Protein AF-A0A0H2RW00-F1 (afdb_monomer_lite)

Organism: NCBI:txid27342

Secondary structure (DSSP, 8-state):
-HHHHHHHT-HHHHHHHHHHHHHHHHHHHHHHHHHHHHHHHHHHHHHHHHHHHTTTT--SHHHHHHHHHHHHHHHHHHHHHHHHHHHHHHHH-HHHHS----HHHHHHHHHHHHHHHHHHHHHHHHHHHHHHHHHHHTT--HHHHHHHHHHHHHHHHHHHHHHHHHH-HHHHHHHHH-HHHHHHHHHHHHHHHHHHHHHHHHHHHHHTT-S---HHHHHHHHHHHHHHHHTT-HHHHHHHHHHHHHTT--SS----

Foldseek 3Di:
DVVVVVVCVDPVVVVVVVVLVVVLVVQLVVLQVLLVLLVVLLVVLVVVLVVLVVVVVQPDPLSVLLNVLSVLLNVLSNVLNVLSVVSNVLSPDVVLVPDDPDPVNVVNVCCSVPRSVVSNLSSLLSNLVSQLSCLVRVVDDPLVNVLSCLLSVLVNLLSVLVVCCVPPPVSVVVCVVPVVVVVCNVCSSVLSVVVNVLVVVVVVCVVVVPPDDDPVSVVSVVVNQVVCVVVVVPVVVVVVVVVVVVVVPPDPDPDD

Sequence (256 aa):
MDAIVAKFQSSALEEGLRRMQTNQDYFRNSFMNIATVAIFFSSIAASTLQFSYQNSAGSGPTWDAVNNLWFASLVLSTASATNGFLGATVYQSPEYLSRANNLEYHLLQLWFSTCPSFFLTLAGAMFLFGLCTFTFSSGQDSLTRLLTVLFTAGNSTVLLLVYFMVFSPSFRAAVHKIPFLMKASLYAPFIVIALGWCFIFDYIADSLHVQHRPRWFHKATEIVGRLLDSLGMRTAVRRWLLRGQVNSGVWFSLLD

pLDDT: mean 72.04, std 14.89, range [33.81, 94.44]

Structure (mmCIF, N/CA/C/O backbone):
data_AF-A0A0H2RW00-F1
#
_entry.id   AF-A0A0H2RW00-F1
#
loop_
_atom_site.group_PDB
_atom_site.id
_atom_site.type_symbol
_atom_site.label_atom_id
_atom_site.label_alt_id
_atom_site.label_comp_id
_atom_site.label_asym_id
_atom_site.label_entity_id
_atom_site.label_seq_id
_atom_site.pdbx_PDB_ins_code
_atom_site.Cartn_x
_atom_site.Cartn_y
_atom_site.Cartn_z
_atom_site.occupancy
_atom_site.B_iso_or_equiv
_atom_site.auth_seq_id
_atom_site.auth_comp_id
_atom_site.auth_asym_id
_atom_site.auth_atom_id
_atom_site.pdbx_PDB_model_num
ATOM 1 N N . MET A 1 1 ? -31.805 5.582 47.122 1.00 61.84 1 MET A N 1
ATOM 2 C CA . MET A 1 1 ? -31.192 6.536 46.173 1.00 61.84 1 MET A CA 1
ATOM 3 C C . MET A 1 1 ? -29.664 6.464 46.254 1.00 61.84 1 MET A C 1
ATOM 5 O O . MET A 1 1 ? -29.023 6.255 45.234 1.00 61.84 1 MET A O 1
ATOM 9 N N . ASP A 1 2 ? -29.086 6.514 47.458 1.00 74.06 2 ASP A N 1
ATOM 10 C CA . ASP A 1 2 ? -27.632 6.667 47.673 1.00 74.06 2 ASP A CA 1
ATOM 11 C C . ASP A 1 2 ? -26.772 5.492 47.192 1.00 74.06 2 ASP A C 1
ATOM 13 O O . ASP A 1 2 ? -25.708 5.696 46.616 1.00 74.06 2 ASP A O 1
ATOM 17 N N . ALA A 1 3 ? -27.261 4.255 47.317 1.00 70.50 3 ALA A N 1
ATOM 18 C CA . ALA A 1 3 ? -26.554 3.073 46.812 1.00 70.50 3 ALA A CA 1
ATOM 19 C C . ALA A 1 3 ? -26.424 3.049 45.274 1.00 70.50 3 ALA A C 1
ATOM 21 O O . ALA A 1 3 ? -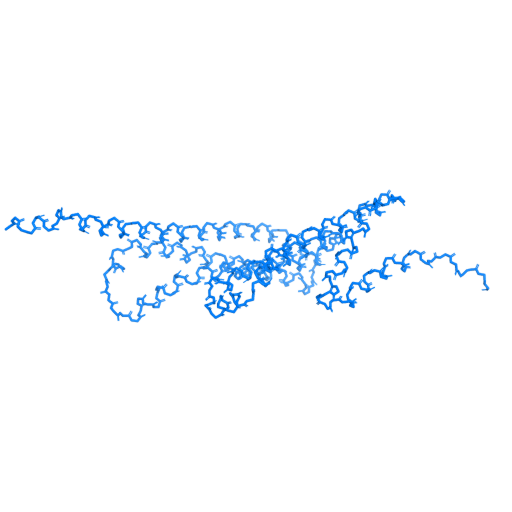25.485 2.466 44.737 1.00 70.50 3 ALA A O 1
ATOM 22 N N . ILE A 1 4 ? -27.356 3.687 44.557 1.00 69.44 4 ILE A N 1
ATOM 23 C CA . ILE A 1 4 ? -27.323 3.790 43.090 1.00 69.44 4 ILE A CA 1
ATOM 24 C C . ILE A 1 4 ? -26.322 4.874 42.679 1.00 69.44 4 ILE A C 1
ATOM 26 O O . ILE A 1 4 ? -25.491 4.637 41.805 1.00 69.44 4 ILE A O 1
ATOM 30 N N . VAL A 1 5 ? -26.338 6.021 43.364 1.00 72.88 5 VAL A N 1
ATOM 31 C CA . VAL A 1 5 ? -25.382 7.121 43.149 1.00 72.88 5 VAL A CA 1
ATOM 32 C C . VAL A 1 5 ? -23.946 6.666 43.436 1.00 72.88 5 VAL A C 1
ATOM 34 O O . VAL A 1 5 ? -23.059 6.898 42.619 1.00 72.88 5 VAL A O 1
ATOM 37 N N . ALA A 1 6 ? -23.728 5.907 44.515 1.00 72.38 6 ALA A N 1
ATOM 38 C CA . ALA A 1 6 ? -22.425 5.329 44.849 1.00 72.38 6 ALA A CA 1
ATOM 39 C C . ALA A 1 6 ? -21.911 4.342 43.783 1.00 72.38 6 ALA A C 1
ATOM 41 O O . ALA A 1 6 ? -20.709 4.246 43.543 1.00 72.38 6 ALA A O 1
ATOM 42 N N . LYS A 1 7 ? -22.812 3.624 43.100 1.00 69.88 7 LYS A N 1
ATOM 43 C CA . LYS A 1 7 ? -22.448 2.695 42.020 1.00 69.88 7 LYS A CA 1
ATOM 44 C C . LYS A 1 7 ? -22.065 3.434 40.732 1.00 69.88 7 LYS A C 1
ATOM 46 O O . LYS A 1 7 ? -21.123 3.018 40.057 1.00 69.88 7 LYS A O 1
ATOM 51 N N . PHE A 1 8 ? -22.737 4.547 40.428 1.00 68.69 8 PHE A N 1
ATOM 52 C CA . PHE A 1 8 ? -22.383 5.444 39.318 1.00 68.69 8 PHE A CA 1
ATOM 53 C C . PHE A 1 8 ? -21.087 6.234 39.560 1.00 68.69 8 PHE A C 1
ATOM 55 O O . PHE A 1 8 ? -20.405 6.588 38.608 1.00 68.69 8 PHE A O 1
ATOM 62 N N . GLN A 1 9 ? -20.715 6.463 40.819 1.00 74.25 9 GLN A N 1
ATOM 63 C CA . GLN A 1 9 ? -19.440 7.082 41.204 1.00 74.25 9 GLN A CA 1
ATOM 64 C C . GLN A 1 9 ? -18.339 6.054 41.501 1.00 74.25 9 GLN A C 1
ATOM 66 O O . GLN A 1 9 ? -17.275 6.406 42.010 1.00 74.25 9 GLN A O 1
ATOM 71 N N . SER A 1 10 ? -18.578 4.771 41.215 1.00 84.00 10 SER A N 1
ATOM 72 C CA . SER A 1 10 ? -17.569 3.745 41.453 1.00 84.00 10 SER A CA 1
ATOM 73 C C . SER A 1 10 ? -16.394 3.915 40.488 1.00 84.00 10 SER A C 1
ATOM 75 O O . SER A 1 10 ? -16.577 4.071 39.279 1.00 84.00 10 SER A O 1
ATOM 77 N N . SER A 1 11 ? -15.174 3.809 41.013 1.00 84.06 11 SER A N 1
ATOM 78 C CA . SER A 1 11 ? -13.935 3.837 40.221 1.00 84.06 11 SER A CA 1
ATOM 79 C C . SER A 1 11 ? -13.926 2.790 39.101 1.00 84.06 11 SER A C 1
ATOM 81 O O . SER A 1 11 ? -13.328 3.004 38.051 1.00 84.06 11 SER A O 1
ATOM 83 N N . ALA A 1 12 ? -14.642 1.678 39.286 1.00 84.56 12 ALA A N 1
ATOM 84 C CA . ALA A 1 12 ? -14.817 0.640 38.277 1.00 84.56 12 ALA A CA 1
ATOM 85 C C . ALA A 1 12 ? -15.638 1.106 37.058 1.00 84.56 12 ALA A C 1
ATOM 87 O O . ALA A 1 12 ? -15.329 0.704 35.936 1.00 84.56 12 ALA A O 1
ATOM 88 N N . LEU A 1 13 ? -16.666 1.944 37.252 1.00 87.62 13 LEU A N 1
ATOM 89 C CA . LEU A 1 13 ? -17.448 2.498 36.142 1.00 87.62 13 LEU A CA 1
ATOM 90 C C . LEU A 1 13 ? -16.650 3.559 35.382 1.00 87.62 13 LEU A C 1
ATOM 92 O O . LEU A 1 13 ? -16.649 3.545 34.154 1.00 87.62 13 LEU A O 1
ATOM 96 N N . GLU A 1 14 ? -15.946 4.436 36.100 1.00 88.69 14 GLU A N 1
ATOM 97 C CA . GLU A 1 14 ? -15.066 5.441 35.490 1.00 88.69 14 GLU A CA 1
ATOM 98 C C . GLU A 1 14 ? -13.965 4.774 34.652 1.00 88.69 14 GLU A C 1
ATOM 100 O O . GLU A 1 14 ? -13.741 5.147 33.500 1.00 88.69 14 GLU A O 1
ATOM 105 N N . GLU A 1 15 ? -13.333 3.729 35.190 1.00 89.75 15 GLU A N 1
ATOM 106 C CA . GLU A 1 15 ? -12.328 2.938 34.480 1.00 89.75 15 GLU A CA 1
ATOM 107 C C . GLU A 1 15 ? -12.921 2.226 33.253 1.00 89.75 15 GLU A C 1
ATOM 109 O O . GLU A 1 15 ? -12.323 2.223 32.175 1.00 89.75 15 GLU A O 1
ATOM 114 N N . GLY A 1 16 ? -14.123 1.655 33.378 1.00 86.38 16 GLY A N 1
ATOM 115 C CA . GLY A 1 16 ? -14.837 1.043 32.257 1.00 86.38 16 GLY A CA 1
ATOM 116 C C . GLY A 1 16 ? -15.143 2.044 31.140 1.00 86.38 16 GLY A C 1
ATOM 117 O O . GLY A 1 16 ? -14.884 1.757 29.969 1.00 86.38 16 GLY A O 1
ATOM 118 N N . LEU A 1 17 ? -15.629 3.234 31.498 1.00 87.75 17 LEU A N 1
ATOM 119 C CA . LEU A 1 17 ? -15.936 4.308 30.556 1.00 87.75 17 LEU A CA 1
ATOM 120 C C . LEU A 1 17 ? -14.671 4.806 29.846 1.00 87.75 17 LEU A C 1
ATOM 122 O O . LEU A 1 17 ? -14.664 4.922 28.621 1.00 87.75 17 LEU A O 1
ATOM 126 N N . ARG A 1 18 ? -13.576 5.020 30.589 1.00 88.12 18 ARG A N 1
ATOM 127 C CA . ARG A 1 18 ? -12.275 5.400 30.016 1.00 88.12 18 ARG A CA 1
ATOM 128 C C . ARG A 1 18 ? -11.762 4.369 29.020 1.00 88.12 18 ARG A C 1
ATOM 130 O O . ARG A 1 18 ? -11.287 4.737 27.946 1.00 88.12 18 ARG A O 1
ATOM 137 N N . ARG A 1 19 ? -11.879 3.076 29.334 1.00 86.69 19 ARG A N 1
ATOM 138 C CA . ARG A 1 19 ? -11.495 2.000 28.405 1.00 86.69 19 ARG A CA 1
ATOM 139 C C . ARG A 1 19 ? -12.344 2.003 27.141 1.00 86.69 19 ARG A C 1
ATOM 141 O O . ARG A 1 19 ? -11.799 1.825 26.055 1.00 86.69 19 ARG A O 1
ATOM 148 N N . MET A 1 20 ? -13.655 2.219 27.258 1.00 84.31 20 MET A N 1
ATOM 149 C CA . MET A 1 20 ? -14.538 2.321 26.091 1.00 84.31 20 MET A CA 1
ATOM 150 C C . MET A 1 20 ? -14.149 3.503 25.201 1.00 84.31 20 MET A C 1
ATOM 152 O O . MET A 1 20 ? -13.948 3.306 24.005 1.00 84.31 20 MET A O 1
ATOM 156 N N . GLN A 1 21 ? -13.953 4.687 25.788 1.00 86.12 21 GLN A N 1
ATOM 157 C CA . GLN A 1 21 ? -13.515 5.885 25.065 1.00 86.12 21 GLN A CA 1
ATOM 158 C C . GLN A 1 21 ? -12.170 5.663 24.363 1.00 86.12 21 GLN A C 1
ATOM 160 O O . GLN A 1 21 ? -12.046 5.908 23.167 1.00 86.12 21 GLN A O 1
ATOM 165 N N . THR A 1 22 ? -11.193 5.093 25.073 1.00 87.56 22 THR A N 1
ATOM 166 C CA . THR A 1 22 ? -9.858 4.819 24.521 1.00 87.56 22 THR A CA 1
ATOM 167 C C . THR A 1 22 ? -9.920 3.849 23.339 1.00 87.56 22 THR A C 1
ATOM 169 O O . THR A 1 22 ? -9.253 4.054 22.325 1.00 87.56 22 THR A O 1
ATOM 172 N N . ASN A 1 23 ? -10.748 2.804 23.431 1.00 83.75 23 ASN A N 1
ATOM 173 C CA . ASN A 1 23 ? -10.945 1.858 22.334 1.00 83.75 23 ASN A CA 1
ATOM 174 C C . ASN A 1 23 ? -11.632 2.514 21.127 1.00 83.75 23 ASN A C 1
ATOM 176 O O . ASN A 1 23 ? -11.223 2.270 19.993 1.00 83.75 23 ASN A O 1
ATOM 180 N N . GLN A 1 24 ? -12.645 3.358 21.344 1.00 84.31 24 GLN A N 1
ATOM 181 C CA . GLN A 1 24 ? -13.308 4.089 20.259 1.00 84.31 24 GLN A CA 1
ATOM 182 C C . GLN A 1 24 ? -12.353 5.051 19.546 1.00 84.31 24 GLN A C 1
ATOM 184 O O . GLN A 1 24 ? -12.307 5.063 18.314 1.00 84.31 24 GLN A O 1
ATOM 189 N N . ASP A 1 25 ? -11.547 5.801 20.300 1.00 86.94 25 ASP A N 1
ATOM 190 C CA . ASP A 1 25 ? -10.530 6.686 19.734 1.00 86.94 25 ASP A CA 1
ATOM 191 C C . ASP A 1 25 ? -9.480 5.905 18.938 1.00 86.94 25 ASP A C 1
ATOM 193 O O . ASP A 1 25 ? -9.106 6.318 17.838 1.00 86.94 25 ASP A O 1
ATOM 197 N N . TYR A 1 26 ? -9.045 4.747 19.445 1.00 87.31 26 TYR A N 1
ATOM 198 C CA . TYR A 1 26 ? -8.110 3.874 18.740 1.00 87.31 26 TYR A CA 1
ATOM 199 C C . TYR A 1 26 ? -8.665 3.407 17.387 1.00 87.31 26 TYR A C 1
ATOM 201 O O . TYR A 1 26 ? -7.995 3.564 16.362 1.00 87.31 26 TYR A O 1
ATOM 209 N N . PHE A 1 27 ? -9.892 2.874 17.355 1.00 84.62 27 PHE A N 1
ATOM 210 C CA . PHE A 1 27 ? -10.505 2.403 16.110 1.00 84.62 27 PHE A CA 1
ATOM 211 C C . PHE A 1 27 ? -10.714 3.543 15.119 1.00 84.62 27 PHE A C 1
ATOM 213 O O . PHE A 1 27 ? -10.312 3.420 13.961 1.00 84.62 27 PHE A O 1
ATOM 220 N N . ARG A 1 28 ? -11.253 4.681 15.576 1.00 86.00 28 ARG A N 1
ATOM 221 C CA . ARG A 1 28 ? -11.420 5.878 14.742 1.00 86.00 28 ARG A CA 1
ATOM 222 C C . ARG A 1 28 ? -10.100 6.298 14.106 1.00 86.00 28 ARG A C 1
ATOM 224 O O . ARG A 1 28 ? -10.041 6.501 12.896 1.00 86.00 28 ARG A O 1
ATOM 231 N N . ASN A 1 29 ? -9.049 6.432 14.911 1.00 89.50 29 ASN A N 1
ATOM 232 C CA . ASN A 1 29 ? -7.752 6.891 14.424 1.00 89.50 29 ASN A CA 1
ATOM 233 C C . ASN A 1 29 ? -7.152 5.892 13.428 1.00 89.50 29 ASN A C 1
ATOM 235 O O . ASN A 1 29 ? -6.602 6.302 12.411 1.00 89.50 29 ASN A O 1
ATOM 239 N N . SER A 1 30 ? -7.310 4.588 13.667 1.00 88.00 30 SER A N 1
ATOM 240 C CA . SER A 1 30 ? -6.858 3.552 12.736 1.00 88.00 30 SER A CA 1
ATOM 241 C C . SER A 1 30 ? -7.567 3.649 11.378 1.00 88.00 30 SER A C 1
ATOM 243 O O . SER A 1 30 ? -6.909 3.689 10.336 1.00 88.00 30 SER A O 1
ATOM 245 N N . PHE A 1 31 ? -8.896 3.797 11.373 1.00 88.94 31 PHE A N 1
ATOM 246 C CA . PHE A 1 31 ? -9.679 3.984 10.148 1.00 88.94 31 PHE A CA 1
ATOM 247 C C . PHE A 1 31 ? -9.310 5.263 9.390 1.00 88.94 31 PHE A C 1
ATOM 249 O O . PHE A 1 31 ? -9.125 5.229 8.171 1.00 88.94 31 PHE A O 1
ATOM 256 N N . MET A 1 32 ? -9.136 6.374 10.108 1.00 91.19 32 MET A N 1
ATOM 257 C CA . MET A 1 32 ? -8.712 7.649 9.524 1.00 91.19 32 MET A CA 1
ATOM 258 C C . MET A 1 32 ? -7.301 7.575 8.930 1.00 91.19 32 MET A C 1
ATOM 260 O O . MET A 1 32 ? -7.056 8.119 7.852 1.00 91.19 32 MET A O 1
ATOM 264 N N . ASN A 1 33 ? -6.381 6.861 9.581 1.00 92.25 33 ASN A N 1
ATOM 265 C CA . ASN A 1 33 ? -5.032 6.641 9.062 1.00 92.25 33 ASN A CA 1
ATOM 266 C C . ASN A 1 33 ? -5.061 5.825 7.764 1.00 92.25 33 ASN A C 1
ATOM 268 O O . ASN A 1 33 ? -4.416 6.209 6.788 1.00 92.25 33 ASN A O 1
ATOM 272 N N . ILE A 1 34 ? -5.846 4.742 7.715 1.00 89.75 34 ILE A N 1
ATOM 273 C CA . ILE A 1 34 ? -6.026 3.935 6.497 1.00 89.75 34 ILE A CA 1
ATOM 274 C C . ILE A 1 34 ? -6.599 4.793 5.363 1.00 89.75 34 ILE A C 1
ATOM 276 O O . ILE A 1 34 ? -6.078 4.759 4.247 1.00 89.75 34 ILE A O 1
ATOM 280 N N . ALA A 1 35 ? -7.627 5.599 5.643 1.00 92.00 35 ALA A N 1
ATOM 281 C CA . ALA A 1 35 ? -8.219 6.489 4.648 1.00 92.00 35 ALA A CA 1
ATOM 282 C C . ALA A 1 35 ? -7.217 7.533 4.134 1.00 92.00 35 ALA A C 1
ATOM 284 O O . ALA A 1 35 ? -7.142 7.778 2.933 1.00 92.00 35 ALA A O 1
ATOM 285 N N . THR A 1 36 ? -6.391 8.091 5.020 1.00 93.50 36 THR A N 1
ATOM 286 C CA . THR A 1 36 ? -5.354 9.068 4.655 1.00 93.50 36 THR A CA 1
ATOM 287 C C . THR A 1 36 ? -4.311 8.459 3.719 1.00 93.50 36 THR A C 1
ATOM 289 O O . THR A 1 36 ? -3.995 9.044 2.683 1.00 93.50 36 THR A O 1
ATOM 292 N N . VAL A 1 37 ? -3.808 7.261 4.038 1.00 92.25 37 VAL A N 1
ATOM 293 C CA . VAL A 1 37 ? -2.846 6.549 3.178 1.00 92.25 37 VAL A CA 1
ATOM 294 C C . VAL A 1 37 ? -3.471 6.222 1.824 1.00 92.25 37 VAL A C 1
ATOM 296 O O . VAL A 1 37 ? -2.823 6.380 0.792 1.00 92.25 37 VAL A O 1
ATOM 299 N N . ALA A 1 38 ? -4.740 5.819 1.808 1.00 93.44 38 ALA A N 1
ATOM 300 C CA . ALA A 1 38 ? -5.469 5.558 0.577 1.00 93.44 38 ALA A CA 1
ATOM 301 C C . ALA A 1 38 ? -5.628 6.826 -0.287 1.00 93.44 38 ALA A C 1
ATOM 303 O O . ALA A 1 38 ? -5.329 6.811 -1.476 1.00 93.44 38 ALA A O 1
ATOM 304 N N . ILE A 1 39 ? -5.992 7.968 0.295 1.00 94.44 39 ILE A N 1
ATOM 305 C CA . ILE A 1 39 ? -6.088 9.237 -0.447 1.00 94.44 39 ILE A CA 1
ATOM 306 C C . ILE A 1 39 ? -4.730 9.641 -1.029 1.00 94.44 39 ILE A C 1
ATOM 308 O O . ILE A 1 39 ? -4.640 10.007 -2.202 1.00 94.44 39 ILE A O 1
ATOM 312 N N . PHE A 1 40 ? -3.662 9.530 -0.235 1.00 93.94 40 PHE A N 1
ATOM 313 C CA . PHE A 1 40 ? -2.302 9.785 -0.705 1.00 93.94 40 PHE A CA 1
ATOM 314 C C . PHE A 1 40 ? -1.952 8.899 -1.907 1.00 93.94 40 PHE A C 1
ATOM 316 O O . PHE A 1 40 ? -1.457 9.382 -2.925 1.00 93.94 40 PHE A O 1
ATOM 323 N N . PHE A 1 41 ? -2.282 7.612 -1.823 1.00 89.94 41 PHE A N 1
ATOM 324 C CA . PHE A 1 41 ? -2.022 6.665 -2.896 1.00 89.94 41 PHE A CA 1
ATOM 325 C C . PHE A 1 41 ? -2.847 6.945 -4.157 1.00 89.94 41 PHE A C 1
ATOM 327 O O . PHE A 1 41 ? -2.323 6.876 -5.267 1.00 89.94 41 PHE A O 1
ATOM 334 N N . SER A 1 42 ? -4.109 7.344 -3.992 1.00 93.31 42 SER A N 1
ATOM 335 C CA . SER A 1 42 ? -4.981 7.783 -5.088 1.00 93.31 42 SER A CA 1
ATOM 336 C C . SER A 1 42 ? -4.418 9.017 -5.797 1.00 93.31 42 SER A C 1
ATOM 338 O O . SER A 1 42 ? -4.435 9.077 -7.023 1.00 93.31 42 SER A O 1
ATOM 340 N N . SER A 1 43 ? -3.857 9.970 -5.045 1.00 93.81 43 SER A N 1
ATOM 341 C CA . SER A 1 43 ? -3.199 11.161 -5.599 1.00 93.81 43 SER A CA 1
ATOM 342 C C . SER A 1 43 ? -1.973 10.804 -6.449 1.00 93.81 43 SER A C 1
ATOM 344 O O . SER A 1 43 ? -1.822 11.297 -7.572 1.00 93.81 43 SER A O 1
ATOM 346 N N . ILE A 1 44 ? -1.128 9.883 -5.966 1.00 92.44 44 ILE A N 1
ATOM 347 C CA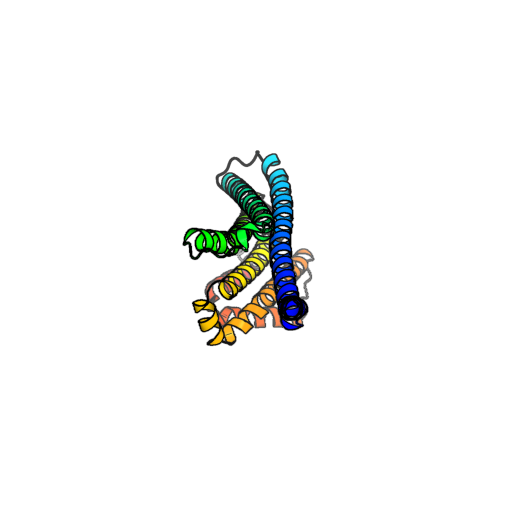 . ILE A 1 44 ? 0.021 9.390 -6.739 1.00 92.44 44 ILE A CA 1
ATOM 348 C C . ILE A 1 44 ? -0.458 8.665 -8.001 1.00 92.44 44 ILE A C 1
ATOM 350 O O . ILE A 1 44 ? 0.027 8.971 -9.087 1.00 92.44 44 ILE A O 1
ATOM 354 N N . ALA A 1 45 ? -1.427 7.750 -7.880 1.00 91.38 45 ALA A N 1
ATOM 355 C CA . ALA A 1 45 ? -1.968 7.001 -9.014 1.00 91.38 45 ALA A CA 1
ATOM 356 C C . ALA A 1 45 ? -2.570 7.930 -10.083 1.00 91.38 45 ALA A C 1
ATOM 358 O O . ALA A 1 45 ? -2.306 7.756 -11.274 1.00 91.38 45 ALA A O 1
ATOM 359 N N . ALA A 1 46 ? -3.313 8.960 -9.668 1.00 91.12 46 ALA A N 1
ATOM 360 C CA . ALA A 1 46 ? -3.866 9.970 -10.566 1.00 91.12 46 ALA A CA 1
ATOM 361 C C . ALA A 1 46 ? -2.765 10.765 -11.279 1.00 91.12 46 ALA A C 1
ATOM 363 O O . ALA A 1 46 ? -2.855 11.004 -12.482 1.00 91.12 46 ALA A O 1
ATOM 364 N N . SER A 1 47 ? -1.709 11.142 -10.556 1.00 90.38 47 SER A N 1
ATOM 365 C CA . SER A 1 47 ? -0.566 11.862 -11.126 1.00 90.38 47 SER A CA 1
ATOM 366 C C . SER A 1 47 ? 0.189 11.001 -12.138 1.00 90.38 47 SER A C 1
ATOM 368 O O . SER A 1 47 ? 0.531 11.474 -13.217 1.00 90.38 47 SER A O 1
ATOM 370 N N . THR A 1 48 ? 0.393 9.711 -11.848 1.00 87.75 48 THR A N 1
ATOM 371 C CA . THR A 1 48 ? 1.013 8.797 -12.816 1.00 87.75 48 THR A CA 1
ATOM 372 C C . THR A 1 48 ? 0.158 8.639 -14.062 1.00 87.75 48 THR A C 1
ATOM 374 O O . THR A 1 48 ? 0.694 8.707 -15.161 1.00 87.75 48 THR A O 1
ATOM 377 N N . LEU A 1 49 ? -1.165 8.540 -13.905 1.00 86.69 49 LEU A N 1
ATOM 378 C CA . LEU A 1 49 ? -2.115 8.402 -15.010 1.00 86.69 49 LEU A CA 1
ATOM 379 C C . LEU A 1 49 ? -2.076 9.597 -15.964 1.00 86.69 49 LEU A C 1
ATOM 381 O O . LEU A 1 49 ? -2.147 9.417 -17.178 1.00 86.69 49 LEU A O 1
ATOM 385 N N . GLN A 1 50 ? -1.844 10.803 -15.443 1.00 85.88 50 GLN A N 1
ATOM 386 C CA . GLN A 1 50 ? -1.612 11.980 -16.282 1.00 85.88 50 GLN A CA 1
ATOM 387 C C . GLN A 1 50 ? -0.375 11.814 -17.184 1.00 85.88 50 GLN A C 1
ATOM 389 O O . GLN A 1 50 ? -0.407 12.243 -18.337 1.00 85.88 50 GLN A O 1
ATOM 394 N N . PHE A 1 51 ? 0.678 11.135 -16.712 1.00 79.00 51 PHE A N 1
ATOM 395 C CA . PHE A 1 51 ? 1.882 10.867 -17.506 1.00 79.00 51 PHE A CA 1
ATOM 396 C C . PHE A 1 51 ? 1.709 9.755 -18.556 1.00 79.00 51 PHE A C 1
ATOM 398 O O . PHE A 1 51 ? 2.341 9.840 -19.611 1.00 79.00 51 PHE A O 1
ATOM 405 N N . SER A 1 52 ? 0.885 8.717 -18.336 1.00 76.81 52 SER A N 1
ATOM 406 C CA . SER A 1 52 ? 0.619 7.734 -19.414 1.00 76.81 52 SER A CA 1
ATOM 407 C C . SER A 1 52 ? -0.363 8.254 -20.438 1.00 76.81 52 SER A C 1
ATOM 409 O O . SER A 1 52 ? -0.189 7.967 -21.617 1.00 76.81 52 SER A O 1
ATOM 411 N N . TYR A 1 53 ? -1.388 8.997 -20.015 1.00 70.31 53 TYR A N 1
ATOM 412 C CA . TYR A 1 53 ? -2.471 9.387 -20.910 1.00 70.31 53 TYR A CA 1
ATOM 413 C C . TYR A 1 53 ? -1.963 10.285 -22.045 1.00 70.31 53 TYR A C 1
ATOM 415 O O . TYR A 1 53 ? -2.360 10.137 -23.199 1.00 70.31 53 TYR A O 1
ATOM 423 N N . GLN A 1 54 ? -1.003 11.164 -21.749 1.00 69.12 54 GLN A N 1
ATOM 424 C CA . GLN A 1 54 ? -0.361 12.006 -22.762 1.00 69.12 54 GLN A CA 1
ATOM 425 C C . GLN A 1 54 ? 0.507 11.209 -23.750 1.00 69.12 54 GLN A C 1
ATOM 427 O O . GLN A 1 54 ? 0.694 11.636 -24.885 1.00 69.12 54 GLN A O 1
ATOM 432 N N . ASN A 1 55 ? 0.966 10.012 -23.373 1.00 64.25 55 ASN A N 1
ATOM 433 C CA . ASN A 1 55 ? 1.745 9.111 -24.226 1.00 64.25 55 ASN A CA 1
ATOM 434 C C . ASN A 1 55 ? 0.861 8.190 -25.093 1.00 64.25 55 ASN A C 1
ATOM 436 O O . ASN A 1 55 ? 1.242 7.065 -25.419 1.00 64.25 55 ASN A O 1
ATOM 440 N N . SER A 1 56 ? -0.296 8.697 -25.538 1.00 53.41 56 SER A N 1
ATOM 441 C CA . SER A 1 56 ? -1.261 8.022 -26.429 1.00 53.41 56 SER A CA 1
ATOM 442 C C . SER A 1 56 ? -0.682 7.560 -27.783 1.00 53.41 56 SER A C 1
ATOM 444 O O . SER A 1 56 ? -1.355 6.860 -28.533 1.00 53.41 56 SER A O 1
ATOM 446 N N . ALA A 1 57 ? 0.563 7.919 -28.114 1.00 49.81 57 ALA A N 1
ATOM 447 C CA . ALA A 1 57 ? 1.260 7.460 -29.318 1.00 49.81 57 ALA A CA 1
ATOM 448 C C . ALA A 1 57 ? 1.687 5.975 -29.265 1.00 49.81 57 ALA A C 1
ATOM 450 O O . ALA A 1 57 ? 2.077 5.410 -30.285 1.00 49.81 57 ALA A O 1
ATOM 451 N N . GLY A 1 58 ? 1.619 5.327 -28.097 1.00 54.53 58 GLY A N 1
ATOM 452 C CA . GLY A 1 58 ? 1.922 3.908 -27.923 1.00 54.53 58 GLY A CA 1
ATOM 453 C C . GLY A 1 58 ? 0.678 3.023 -27.992 1.00 54.53 58 GLY A C 1
ATOM 454 O O . GLY A 1 58 ? 0.269 2.470 -26.979 1.00 54.53 58 GLY A O 1
ATOM 455 N N . SER A 1 59 ? 0.074 2.862 -29.168 1.00 62.25 59 SER A N 1
ATOM 456 C CA . SER A 1 59 ? -1.057 1.948 -29.405 1.00 62.25 59 SER A CA 1
ATOM 457 C C . SER A 1 59 ? -0.613 0.475 -29.356 1.00 62.25 59 SER A C 1
ATOM 459 O O . SER A 1 59 ? -0.490 -0.185 -30.390 1.00 62.25 59 SER A O 1
ATOM 461 N N . GLY A 1 60 ? -0.294 -0.033 -28.165 1.00 70.31 60 GLY A N 1
ATOM 462 C CA . GLY A 1 60 ? 0.182 -1.398 -27.959 1.00 70.31 60 GLY A CA 1
ATOM 463 C C . GLY A 1 60 ? -0.361 -2.030 -26.671 1.00 70.31 60 GLY A C 1
ATOM 464 O O . GLY A 1 60 ? -0.607 -1.311 -25.701 1.00 70.31 60 GLY A O 1
ATOM 465 N N . PRO A 1 61 ? -0.477 -3.374 -26.604 1.00 70.50 61 PRO A N 1
ATOM 466 C CA . PRO A 1 61 ? -1.091 -4.087 -25.475 1.00 70.50 61 PRO A CA 1
ATOM 467 C C . PRO A 1 61 ? -0.473 -3.775 -24.102 1.00 70.50 61 PRO A C 1
ATOM 469 O O . PRO A 1 61 ? -1.121 -3.912 -23.067 1.00 70.50 61 PRO A O 1
ATOM 472 N N . THR A 1 62 ? 0.798 -3.364 -24.074 1.00 71.38 62 THR A N 1
ATOM 473 C CA . THR A 1 62 ? 1.518 -3.016 -22.844 1.00 71.38 62 THR A CA 1
ATOM 474 C C . THR A 1 62 ? 1.065 -1.684 -22.257 1.00 71.38 62 THR A C 1
ATOM 476 O O . THR A 1 62 ? 0.995 -1.564 -21.037 1.00 71.38 62 THR A O 1
ATOM 479 N N . TRP A 1 63 ? 0.718 -0.700 -23.089 1.00 78.88 63 TRP A N 1
ATOM 480 C CA . TRP A 1 63 ? 0.210 0.593 -22.626 1.00 78.88 63 TRP A CA 1
ATOM 481 C C . TRP A 1 63 ? -1.220 0.486 -22.101 1.00 78.88 63 TRP A C 1
ATOM 483 O O . TRP A 1 63 ? -1.529 1.059 -21.054 1.00 78.88 63 TRP A O 1
ATOM 493 N N . ASP A 1 64 ? -2.051 -0.332 -22.748 1.00 77.62 64 ASP A N 1
ATOM 494 C CA . ASP A 1 64 ? -3.391 -0.653 -22.253 1.00 77.62 64 ASP A CA 1
ATOM 495 C C . ASP A 1 64 ? -3.319 -1.345 -20.888 1.00 77.62 64 ASP A C 1
ATOM 497 O O . ASP A 1 64 ? -4.069 -1.005 -19.971 1.00 77.62 64 ASP A O 1
ATOM 501 N N . ALA A 1 65 ? -2.377 -2.275 -20.706 1.00 78.88 65 ALA A N 1
ATOM 502 C CA . ALA A 1 65 ? -2.151 -2.921 -19.416 1.00 78.88 65 ALA A CA 1
ATOM 503 C C . ALA A 1 65 ? -1.737 -1.915 -18.326 1.00 78.88 65 ALA A C 1
ATOM 505 O O . ALA A 1 65 ? -2.287 -1.956 -17.226 1.00 78.88 65 ALA A O 1
ATOM 506 N N . VAL A 1 66 ? -0.822 -0.984 -18.622 1.00 83.25 66 VAL A N 1
ATOM 507 C CA . VAL A 1 66 ? -0.401 0.069 -17.677 1.00 83.25 66 VAL A CA 1
ATOM 508 C C . VAL A 1 66 ? -1.587 0.927 -17.241 1.00 83.25 66 VAL A C 1
ATOM 510 O O . VAL A 1 66 ? -1.802 1.111 -16.043 1.00 83.25 66 VAL A O 1
ATOM 513 N N . ASN A 1 67 ? -2.385 1.403 -18.199 1.00 85.00 67 ASN A N 1
ATOM 514 C CA . ASN A 1 67 ? -3.552 2.232 -17.910 1.00 85.00 67 ASN A CA 1
ATOM 515 C C . ASN A 1 67 ? -4.571 1.479 -17.049 1.00 85.00 67 ASN A C 1
ATOM 517 O O . ASN A 1 67 ? -5.012 2.002 -16.026 1.00 85.00 67 ASN A O 1
ATOM 521 N N . ASN A 1 68 ? -4.886 0.231 -17.404 1.00 85.12 68 ASN A N 1
ATOM 522 C CA . ASN A 1 68 ? -5.797 -0.606 -16.624 1.00 85.12 68 ASN A CA 1
ATOM 523 C C . ASN A 1 68 ? -5.306 -0.813 -15.184 1.00 85.12 68 ASN A C 1
ATOM 525 O O . ASN A 1 68 ? -6.096 -0.716 -14.248 1.00 85.12 68 ASN A O 1
ATOM 529 N N . LEU A 1 69 ? -4.005 -1.048 -14.986 1.00 84.75 69 LEU A N 1
ATOM 530 C CA . LEU A 1 69 ? -3.416 -1.227 -13.655 1.00 84.75 69 LEU A CA 1
ATOM 531 C C . LEU A 1 69 ? -3.486 0.047 -12.809 1.00 84.75 69 LEU A C 1
ATOM 533 O O . LEU A 1 69 ? -3.776 -0.019 -11.612 1.00 84.75 69 LEU A O 1
ATOM 537 N N . TRP A 1 70 ? -3.257 1.210 -13.416 1.00 89.31 70 TRP A N 1
ATOM 538 C CA . TRP A 1 70 ? -3.349 2.491 -12.720 1.00 89.31 70 TRP A CA 1
ATOM 539 C C . TRP A 1 70 ? -4.787 2.856 -12.360 1.00 89.31 70 TRP A C 1
ATOM 541 O O . TRP A 1 70 ? -5.038 3.256 -11.222 1.00 89.31 70 TRP A O 1
ATOM 551 N N . PHE A 1 71 ? -5.739 2.640 -13.273 1.00 89.75 71 PHE A N 1
ATOM 552 C CA . PHE A 1 71 ? -7.163 2.804 -12.981 1.00 89.75 71 PHE A CA 1
ATOM 553 C C . PHE A 1 71 ? -7.630 1.845 -11.883 1.00 89.75 71 PHE A C 1
ATOM 555 O O . PHE A 1 71 ? -8.265 2.284 -10.926 1.00 89.75 71 PHE A O 1
ATOM 562 N N . ALA A 1 72 ? -7.274 0.560 -11.966 1.00 88.12 72 ALA A N 1
ATOM 563 C CA . ALA A 1 72 ? -7.619 -0.424 -10.942 1.00 88.12 72 ALA A CA 1
ATOM 564 C C . ALA A 1 72 ? -7.060 -0.024 -9.568 1.00 88.12 72 ALA A C 1
ATOM 566 O O . ALA A 1 72 ? -7.789 -0.038 -8.577 1.00 88.12 72 ALA A O 1
ATOM 567 N N . SER A 1 73 ? -5.795 0.404 -9.513 1.00 92.19 73 SER A N 1
ATOM 568 C CA . SER A 1 73 ? -5.179 0.923 -8.290 1.00 92.19 73 SER A CA 1
ATOM 569 C C . SER A 1 73 ? -5.940 2.123 -7.721 1.00 92.19 73 SER A C 1
ATOM 571 O O . SER A 1 73 ? -6.218 2.165 -6.523 1.00 92.19 73 SER A O 1
ATOM 573 N N . LEU A 1 74 ? -6.297 3.096 -8.561 1.00 92.88 74 LEU A N 1
ATOM 574 C CA . LEU A 1 74 ? -7.002 4.306 -8.136 1.00 92.88 74 LEU A CA 1
ATOM 575 C C . LEU A 1 74 ? -8.401 3.993 -7.592 1.00 92.88 74 LEU A C 1
ATOM 577 O O . LEU A 1 74 ? -8.778 4.498 -6.533 1.00 92.88 74 LEU A O 1
ATOM 581 N N . VAL A 1 75 ? -9.152 3.125 -8.275 1.00 93.56 75 VAL A N 1
ATOM 582 C CA . VAL A 1 75 ? -10.495 2.706 -7.847 1.00 93.56 75 VAL A CA 1
ATOM 583 C C . VAL A 1 75 ? -10.432 1.956 -6.519 1.00 93.56 75 VAL A C 1
ATOM 585 O O . VAL A 1 75 ? -11.172 2.288 -5.595 1.00 93.56 75 VAL A O 1
ATOM 588 N N . LEU A 1 76 ? -9.521 0.988 -6.383 1.00 90.69 76 LEU A N 1
ATOM 589 C CA . LEU A 1 76 ? -9.346 0.222 -5.145 1.00 90.69 76 LEU A CA 1
ATOM 590 C C . LEU A 1 76 ? -8.899 1.109 -3.978 1.00 90.69 76 LEU A C 1
ATOM 592 O O . LEU A 1 76 ? -9.371 0.953 -2.852 1.00 90.69 76 LEU A O 1
ATOM 596 N N . SER A 1 77 ? -8.025 2.075 -4.246 1.00 94.19 77 SER A N 1
ATOM 597 C CA . SER A 1 77 ? -7.566 3.028 -3.245 1.00 94.19 77 SER A CA 1
ATOM 598 C C . SER A 1 77 ? -8.692 3.968 -2.797 1.00 94.19 77 SER A C 1
ATOM 600 O O . SER A 1 77 ? -8.927 4.124 -1.599 1.00 94.19 77 SER A O 1
ATOM 602 N N . THR A 1 78 ? -9.488 4.488 -3.732 1.00 92.94 78 THR A N 1
ATOM 603 C CA . THR A 1 78 ? -10.682 5.286 -3.409 1.00 92.94 78 THR A CA 1
ATOM 604 C C . THR A 1 78 ? -11.684 4.464 -2.596 1.00 92.94 78 THR A C 1
ATOM 606 O O . THR A 1 78 ? -12.160 4.924 -1.560 1.00 92.94 78 THR A O 1
ATOM 609 N N . ALA A 1 79 ? -11.937 3.211 -2.989 1.00 91.81 79 ALA A N 1
ATOM 610 C CA . ALA A 1 79 ? -12.801 2.301 -2.243 1.00 91.81 79 ALA A CA 1
ATOM 611 C C . ALA A 1 79 ? -12.285 2.062 -0.815 1.00 91.81 79 ALA A C 1
ATOM 613 O O . ALA A 1 79 ? -13.073 2.076 0.131 1.00 91.81 79 ALA A O 1
ATOM 614 N N . SER A 1 80 ? -10.974 1.894 -0.622 1.00 92.81 80 SER A N 1
ATOM 615 C CA . SER A 1 80 ? -10.373 1.814 0.713 1.00 92.81 80 SER A CA 1
ATOM 616 C C . SER A 1 80 ? -10.606 3.089 1.526 1.00 92.81 80 SER A C 1
ATOM 618 O O . SER A 1 80 ? -10.937 2.997 2.707 1.00 92.81 80 SER A O 1
ATOM 620 N N . ALA A 1 81 ? -10.437 4.270 0.924 1.00 93.19 81 ALA A N 1
ATOM 621 C CA . ALA A 1 81 ? -10.647 5.544 1.607 1.00 93.19 81 ALA A CA 1
ATOM 622 C C . ALA A 1 81 ? -12.102 5.705 2.065 1.00 93.19 81 ALA A C 1
ATOM 624 O O . ALA A 1 81 ? -12.354 5.994 3.235 1.00 93.19 81 ALA A O 1
ATOM 625 N N . THR A 1 82 ? -13.060 5.432 1.176 1.00 92.81 82 THR A N 1
ATOM 626 C CA . THR A 1 82 ? -14.491 5.478 1.494 1.00 92.81 82 THR A CA 1
ATOM 627 C C . THR A 1 82 ? -14.857 4.473 2.584 1.00 92.81 82 THR A C 1
ATOM 629 O O . THR A 1 82 ? -15.563 4.834 3.522 1.00 92.81 82 THR A O 1
ATOM 632 N N . ASN A 1 83 ? -14.344 3.237 2.518 1.00 90.19 83 ASN A N 1
ATOM 633 C CA . ASN A 1 83 ? -14.582 2.244 3.570 1.00 90.19 83 ASN A CA 1
ATOM 634 C C . ASN A 1 83 ? -13.922 2.639 4.905 1.00 90.19 83 ASN A C 1
ATOM 636 O O . ASN A 1 83 ? -14.484 2.350 5.958 1.00 90.19 83 ASN A O 1
ATOM 640 N N . GLY A 1 84 ? -12.770 3.318 4.884 1.00 89.00 84 GLY A N 1
ATOM 641 C CA . GLY A 1 84 ? -12.136 3.873 6.082 1.00 89.00 84 GLY A CA 1
ATOM 642 C C . GLY A 1 84 ? -12.993 4.960 6.736 1.00 89.00 84 GLY A C 1
ATOM 643 O O . GLY A 1 84 ? -13.264 4.886 7.931 1.00 89.00 84 GLY A O 1
ATOM 644 N N . PHE A 1 85 ? -13.504 5.920 5.962 1.00 89.81 85 PHE A N 1
ATOM 645 C CA . PHE A 1 85 ? -14.415 6.938 6.497 1.00 89.81 85 PHE A CA 1
ATOM 646 C C . PHE A 1 85 ? -15.718 6.339 7.017 1.00 89.81 85 PHE A C 1
ATOM 648 O O . PHE A 1 85 ? -16.130 6.656 8.131 1.00 89.81 85 PHE A O 1
ATOM 655 N N . LEU A 1 86 ? -16.328 5.430 6.253 1.00 87.94 86 LEU A N 1
ATOM 656 C CA . LEU A 1 86 ? -17.552 4.760 6.671 1.00 87.94 86 LEU A CA 1
ATOM 657 C C . LEU A 1 86 ? -17.330 3.957 7.961 1.00 87.94 86 LEU A C 1
ATOM 659 O O . LEU A 1 86 ? -18.139 4.052 8.877 1.00 87.94 86 LEU A O 1
ATOM 663 N N . GLY A 1 87 ? -16.205 3.246 8.077 1.00 85.31 87 GLY A N 1
ATOM 664 C CA . GLY A 1 87 ? -15.818 2.547 9.303 1.00 85.31 87 GLY A CA 1
ATOM 665 C C . GLY A 1 87 ? -15.664 3.495 10.495 1.00 85.31 87 GLY A C 1
ATOM 666 O O . GLY A 1 87 ? -16.186 3.213 11.571 1.00 85.31 87 GLY A O 1
ATOM 667 N N . ALA A 1 88 ? -15.023 4.653 10.306 1.00 86.50 88 ALA A N 1
ATOM 668 C CA . ALA A 1 88 ? -14.891 5.660 11.357 1.00 86.50 88 ALA A CA 1
ATOM 669 C C . ALA A 1 88 ? -16.254 6.205 11.818 1.00 86.50 88 ALA A C 1
ATOM 671 O O . ALA A 1 88 ? -16.479 6.322 13.021 1.00 86.50 88 ALA A O 1
ATOM 672 N N . THR A 1 89 ? -17.170 6.494 10.888 1.00 85.56 89 THR A N 1
ATOM 673 C CA . THR A 1 89 ? -18.524 6.967 11.211 1.00 85.56 89 THR A CA 1
ATOM 674 C C . THR A 1 89 ? -19.345 5.890 11.920 1.00 85.56 89 THR A C 1
ATOM 676 O O . THR A 1 89 ? -19.957 6.168 12.945 1.00 85.56 89 THR A O 1
ATOM 679 N N . VAL A 1 90 ? -19.316 4.646 11.435 1.00 82.38 90 VAL A N 1
ATOM 680 C CA . VAL A 1 90 ? -20.071 3.529 12.029 1.00 82.38 90 VAL A CA 1
ATOM 681 C C . VAL A 1 90 ? -19.616 3.244 13.464 1.00 82.38 90 VAL A C 1
ATOM 683 O O . VAL A 1 90 ? -20.452 3.069 14.346 1.00 82.38 90 VAL A O 1
ATOM 686 N N . TYR A 1 91 ? -18.307 3.267 13.737 1.00 76.69 91 TYR A N 1
ATOM 687 C CA . TYR A 1 91 ? -17.769 3.048 15.089 1.00 76.69 91 TYR A CA 1
ATOM 688 C C . TYR A 1 91 ? -18.005 4.216 16.062 1.00 76.69 91 TYR A C 1
ATOM 690 O O . TYR A 1 91 ? -17.869 4.041 17.277 1.00 76.69 91 TYR A O 1
ATOM 698 N N . GLN A 1 92 ? -18.353 5.397 15.547 1.00 75.25 92 GLN A N 1
ATOM 699 C CA . GLN A 1 92 ? -18.783 6.541 16.351 1.00 75.25 92 GLN A CA 1
ATOM 700 C C . GLN A 1 92 ? -20.276 6.491 16.698 1.00 75.25 92 GLN A C 1
ATOM 702 O O . GLN A 1 92 ? -20.683 7.121 17.673 1.00 75.25 92 GLN A O 1
ATOM 707 N N . SER A 1 93 ? -21.088 5.748 15.940 1.00 74.88 93 SER A N 1
ATOM 708 C CA . SER A 1 93 ? -22.531 5.684 16.160 1.00 74.88 93 SER A CA 1
ATOM 709 C C . SER A 1 93 ? -22.882 4.912 17.447 1.00 74.88 93 SER A C 1
ATOM 711 O O . SER A 1 93 ? -22.479 3.756 17.606 1.00 74.88 93 SER A O 1
ATOM 713 N N . PRO A 1 94 ? -23.683 5.495 18.362 1.00 60.72 94 PRO A N 1
ATOM 714 C CA . PRO A 1 94 ? -24.063 4.849 19.622 1.00 60.72 94 PRO A CA 1
ATOM 715 C C . PRO A 1 94 ? -24.928 3.595 19.432 1.00 60.72 94 PRO A C 1
ATOM 717 O O . PRO A 1 94 ? -24.920 2.704 20.278 1.00 60.72 94 PRO A O 1
ATOM 720 N N . GLU A 1 95 ? -25.621 3.481 18.300 1.00 66.25 95 GLU A N 1
ATOM 721 C CA . GLU A 1 95 ? -26.398 2.296 17.908 1.00 66.25 95 GLU A CA 1
ATOM 722 C C . GLU A 1 95 ? -25.513 1.054 17.743 1.00 66.25 95 GLU A C 1
ATOM 724 O O . GLU A 1 95 ? -25.942 -0.055 18.049 1.00 66.25 95 GLU A O 1
ATOM 729 N N . TYR A 1 96 ? -24.251 1.246 17.348 1.00 57.94 96 TYR A N 1
ATOM 730 C CA . TYR A 1 96 ? -23.278 0.173 17.160 1.00 57.94 96 TYR A CA 1
ATOM 731 C C . TYR A 1 96 ? -22.708 -0.345 18.497 1.00 57.94 96 TYR A C 1
ATOM 733 O O . TYR A 1 96 ? -22.275 -1.488 18.596 1.00 57.94 96 TYR A O 1
ATOM 741 N N . LEU A 1 97 ? -22.759 0.460 19.568 1.00 54.66 97 LEU A N 1
ATOM 742 C CA . LEU A 1 97 ? -22.392 0.030 20.927 1.00 54.66 97 LEU A CA 1
ATOM 743 C C . LEU A 1 97 ? -23.462 -0.867 21.573 1.00 54.66 97 LEU A C 1
ATOM 745 O O . LEU A 1 97 ? -23.162 -1.607 22.517 1.00 54.66 97 LEU A O 1
ATOM 749 N N . SER A 1 98 ? -24.703 -0.815 21.080 1.00 54.00 98 SER A N 1
ATOM 750 C CA . SER A 1 98 ? -25.801 -1.634 21.585 1.00 54.00 98 SER A CA 1
ATOM 751 C C . SER A 1 98 ? -25.700 -3.052 21.024 1.00 54.00 98 SER A C 1
ATOM 753 O O . SER A 1 98 ? -26.099 -3.361 19.905 1.00 54.00 98 SER A O 1
ATOM 755 N N . ARG A 1 99 ? -25.113 -3.926 21.840 1.00 57.47 99 ARG A N 1
ATOM 756 C CA . ARG A 1 99 ? -24.944 -5.360 21.608 1.00 57.47 99 ARG A CA 1
ATOM 757 C C . ARG A 1 99 ? -26.258 -6.019 21.164 1.00 57.47 99 ARG A C 1
ATOM 759 O O . ARG A 1 99 ? -27.142 -6.241 21.984 1.00 57.47 99 ARG A O 1
ATOM 766 N N . ALA A 1 100 ? -26.312 -6.474 19.917 1.00 49.47 100 ALA A N 1
ATOM 767 C CA . ALA A 1 100 ? -27.197 -7.558 19.515 1.00 49.47 100 ALA A CA 1
ATOM 768 C C . ALA A 1 100 ? -26.345 -8.688 18.936 1.00 49.47 100 ALA A C 1
ATOM 770 O O . ALA A 1 100 ? -25.473 -8.464 18.102 1.00 49.47 100 ALA A O 1
ATOM 771 N N . ASN A 1 101 ? -26.583 -9.903 19.424 1.00 62.12 101 ASN A N 1
ATOM 772 C CA . ASN A 1 101 ? -25.934 -11.170 19.074 1.00 62.12 101 ASN A CA 1
ATOM 773 C C . ASN A 1 101 ? -26.239 -11.619 17.622 1.00 62.12 101 ASN A C 1
ATOM 775 O O . ASN A 1 101 ? -26.448 -12.799 17.353 1.00 62.12 101 ASN A O 1
ATOM 779 N N . ASN A 1 102 ? -26.337 -10.666 16.697 1.00 69.19 102 ASN A N 1
ATOM 780 C CA . ASN A 1 102 ? -26.826 -10.856 15.345 1.00 69.19 102 ASN A CA 1
ATOM 781 C C . ASN A 1 102 ? -25.645 -11.048 14.391 1.00 69.19 102 ASN A C 1
ATOM 783 O O . ASN A 1 102 ? -24.650 -10.321 14.445 1.00 69.19 102 ASN A O 1
ATOM 787 N N . LEU A 1 103 ? -25.784 -12.017 13.486 1.00 71.56 103 LEU A N 1
ATOM 788 C CA . LEU A 1 103 ? -24.806 -12.343 12.444 1.00 71.56 103 LEU A CA 1
ATOM 789 C C . LEU A 1 103 ? -24.409 -11.107 11.613 1.00 71.56 103 LEU A C 1
ATOM 791 O O . LEU A 1 103 ? -23.250 -10.953 11.239 1.00 71.56 103 LEU A O 1
ATOM 795 N N . GLU A 1 104 ? -25.364 -10.206 11.378 1.00 77.19 104 GLU A N 1
ATOM 796 C CA . GLU A 1 104 ? -25.190 -8.952 10.638 1.00 77.19 104 GLU A CA 1
ATOM 797 C C . GLU A 1 104 ? -24.100 -8.067 11.251 1.00 77.19 104 GLU A C 1
ATOM 799 O O . GLU A 1 104 ? -23.212 -7.598 10.546 1.00 77.19 104 GLU A O 1
ATOM 804 N N . TYR A 1 105 ? -24.087 -7.916 12.577 1.00 73.44 105 TYR A N 1
ATOM 805 C CA . TYR A 1 105 ? -23.085 -7.104 13.266 1.00 73.44 105 TYR A CA 1
ATOM 806 C C . TYR A 1 105 ? -21.680 -7.705 13.134 1.00 73.44 105 TYR A C 1
ATOM 808 O O . TYR A 1 105 ? -20.702 -6.984 12.925 1.00 73.44 105 TYR A O 1
ATOM 816 N N . HIS A 1 106 ? -21.575 -9.037 13.199 1.00 71.69 106 HIS A N 1
ATOM 817 C CA . HIS A 1 106 ? -20.305 -9.738 13.012 1.00 71.69 106 HIS A CA 1
ATOM 818 C C . HIS A 1 106 ? -19.783 -9.583 11.577 1.00 71.69 106 HIS A C 1
ATOM 820 O O . HIS A 1 106 ? -18.587 -9.378 11.375 1.00 71.69 106 HIS A O 1
ATOM 826 N N . LEU A 1 107 ? -20.680 -9.629 10.586 1.00 75.94 107 LEU A N 1
ATOM 827 C CA . LEU A 1 107 ? -20.346 -9.404 9.181 1.00 75.94 107 LEU A CA 1
ATOM 828 C C . LEU A 1 107 ? -19.863 -7.975 8.933 1.00 75.94 107 LEU A C 1
ATOM 830 O O . LEU A 1 107 ? -18.818 -7.800 8.310 1.00 75.94 107 LEU A O 1
ATOM 834 N N . LEU A 1 108 ? -20.560 -6.960 9.450 1.00 77.38 108 LEU A N 1
ATOM 835 C CA . LEU A 1 108 ? -20.110 -5.574 9.319 1.00 77.38 108 LEU A CA 1
ATOM 836 C C . LEU A 1 108 ? -18.773 -5.347 10.046 1.00 77.38 108 LEU A C 1
ATOM 838 O O . LEU A 1 108 ? -17.881 -4.695 9.504 1.00 77.38 108 LEU A O 1
ATOM 842 N N . GLN A 1 109 ? -18.593 -5.912 11.243 1.00 74.31 109 GLN A N 1
ATOM 843 C CA . GLN A 1 109 ? -17.334 -5.802 11.982 1.00 74.31 109 GLN A CA 1
ATOM 844 C C . GLN A 1 109 ? -16.168 -6.456 11.222 1.00 74.31 109 GLN A C 1
ATOM 846 O O . GLN A 1 109 ? -15.085 -5.875 11.132 1.00 74.31 109 GLN A O 1
ATOM 851 N N . LEU A 1 110 ? -16.393 -7.629 10.623 1.00 74.88 110 LEU A N 1
ATOM 852 C CA . LEU A 1 110 ? -15.411 -8.297 9.771 1.00 74.88 110 LEU A CA 1
ATOM 853 C C . LEU A 1 110 ? -15.104 -7.478 8.509 1.00 74.88 110 LEU A C 1
ATOM 855 O O . LEU A 1 110 ? -13.933 -7.330 8.145 1.00 74.88 110 LEU A O 1
ATOM 859 N N . TRP A 1 111 ? -16.143 -6.925 7.874 1.00 81.19 111 TRP A N 1
ATOM 860 C CA . TRP A 1 111 ? -16.037 -6.104 6.672 1.00 81.19 111 TRP A CA 1
ATOM 861 C C . TRP A 1 111 ? -15.170 -4.872 6.922 1.00 81.19 111 TRP A C 1
ATOM 863 O O . TRP A 1 111 ? -14.136 -4.710 6.277 1.00 81.19 111 TRP A O 1
ATOM 873 N N . PHE A 1 112 ? -15.514 -4.042 7.909 1.00 81.75 112 PHE A N 1
ATOM 874 C CA . PHE A 1 112 ? -14.742 -2.833 8.201 1.00 81.75 112 PHE A CA 1
ATOM 875 C C . PHE A 1 112 ? -13.342 -3.146 8.725 1.00 81.75 112 PHE A C 1
ATOM 877 O O . PHE A 1 112 ? -12.404 -2.428 8.398 1.00 81.75 112 PHE A O 1
ATOM 884 N N . SER A 1 113 ? -13.151 -4.242 9.460 1.00 73.94 113 SER A N 1
ATOM 885 C CA . SER A 1 113 ? -11.813 -4.621 9.924 1.00 73.94 113 SER A CA 1
ATOM 886 C C . SER A 1 113 ? -10.885 -5.094 8.798 1.00 73.94 113 SER A C 1
ATOM 888 O O . SER A 1 113 ? -9.668 -4.974 8.941 1.00 73.94 113 SER A O 1
ATOM 890 N N . THR A 1 114 ? -11.418 -5.661 7.711 1.00 78.19 114 THR A N 1
ATOM 891 C CA . THR A 1 114 ? -10.606 -6.390 6.717 1.00 78.19 114 THR A CA 1
ATOM 892 C C . THR A 1 114 ? -10.600 -5.720 5.345 1.00 78.19 114 THR A C 1
ATOM 894 O O . THR A 1 114 ? -9.540 -5.591 4.731 1.00 78.19 114 THR A O 1
ATOM 897 N N . CYS A 1 115 ? -11.753 -5.254 4.860 1.00 84.31 115 CYS A N 1
ATOM 898 C CA . CYS A 1 115 ? -11.906 -4.723 3.505 1.00 84.31 115 CYS A CA 1
ATOM 899 C C . CYS A 1 115 ? -11.087 -3.457 3.221 1.00 84.31 115 CYS A C 1
ATOM 901 O O . CYS A 1 115 ? -10.409 -3.455 2.195 1.00 84.31 115 CYS A O 1
ATOM 903 N N . PRO A 1 116 ? -11.068 -2.410 4.077 1.00 85.44 116 PRO A N 1
ATOM 904 C CA . PRO A 1 116 ? -10.250 -1.225 3.812 1.00 85.44 116 PRO A CA 1
ATOM 905 C C . PRO A 1 116 ? -8.773 -1.589 3.639 1.00 85.44 116 PRO A C 1
ATOM 907 O O . PRO A 1 116 ? -8.139 -1.225 2.654 1.00 85.44 116 PRO A O 1
ATOM 910 N N . SER A 1 117 ? -8.235 -2.396 4.558 1.00 83.50 117 SER A N 1
ATOM 911 C CA . SER A 1 117 ? -6.836 -2.815 4.499 1.00 83.50 117 SER A CA 1
ATOM 912 C C . SER A 1 117 ? -6.545 -3.679 3.268 1.00 83.50 117 SER A C 1
ATOM 914 O O . SER A 1 117 ? -5.537 -3.457 2.604 1.00 83.50 117 SER A O 1
ATOM 916 N N . PHE A 1 118 ? -7.438 -4.610 2.917 1.00 83.19 118 PHE A N 1
ATOM 917 C CA . PHE A 1 118 ? -7.293 -5.456 1.729 1.00 83.19 118 PHE A CA 1
ATOM 918 C C . PHE A 1 118 ? -7.330 -4.658 0.419 1.00 83.19 118 PHE A C 1
ATOM 920 O O . PHE A 1 118 ? -6.485 -4.857 -0.452 1.00 83.19 118 PHE A O 1
ATOM 927 N N . PHE A 1 119 ? -8.278 -3.729 0.271 1.00 87.38 119 PHE A N 1
ATOM 928 C CA . PHE A 1 119 ? -8.346 -2.884 -0.921 1.00 87.38 119 PHE A CA 1
ATOM 929 C C . PHE A 1 119 ? -7.118 -1.984 -1.043 1.00 87.38 119 PHE A C 1
ATOM 931 O O . PHE A 1 119 ? -6.598 -1.817 -2.145 1.00 87.38 119 PHE A O 1
ATOM 938 N N . LEU A 1 120 ? -6.604 -1.466 0.075 1.00 89.00 120 LEU A N 1
ATOM 939 C CA . LEU A 1 120 ? -5.387 -0.661 0.079 1.00 89.00 120 LEU A CA 1
ATOM 940 C C . LEU A 1 120 ? -4.147 -1.464 -0.330 1.00 89.00 120 LEU A C 1
ATOM 942 O O . LEU A 1 120 ? -3.341 -0.977 -1.123 1.00 89.00 120 LEU A O 1
ATOM 946 N N . THR A 1 121 ? -3.978 -2.689 0.175 1.00 85.00 121 THR A N 1
ATOM 947 C CA . THR A 1 121 ? -2.828 -3.527 -0.200 1.00 85.00 121 THR A CA 1
ATOM 948 C C . THR A 1 121 ? -2.908 -3.988 -1.647 1.00 85.00 121 THR A C 1
ATOM 950 O O . THR A 1 121 ? -1.891 -3.975 -2.343 1.00 85.00 121 THR A O 1
ATOM 953 N N . LEU A 1 122 ? -4.105 -4.328 -2.132 1.00 84.00 122 LEU A N 1
ATOM 954 C CA . LEU A 1 122 ? -4.317 -4.681 -3.532 1.00 84.00 122 LEU A CA 1
ATOM 955 C C . LEU A 1 122 ? -4.075 -3.483 -4.461 1.00 84.00 122 LEU A C 1
ATOM 957 O O . LEU A 1 122 ? -3.411 -3.646 -5.483 1.00 84.00 122 LEU A O 1
ATOM 961 N N . ALA A 1 123 ? -4.530 -2.281 -4.087 1.00 90.69 123 ALA A N 1
ATOM 962 C CA . ALA A 1 123 ? -4.203 -1.048 -4.803 1.00 90.69 123 ALA A CA 1
ATOM 963 C C . ALA A 1 123 ? -2.682 -0.855 -4.879 1.00 90.69 123 ALA A C 1
ATOM 965 O O . ALA A 1 123 ? -2.129 -0.693 -5.966 1.00 90.69 123 ALA A O 1
ATOM 966 N N . GLY A 1 124 ? -2.001 -0.980 -3.734 1.00 87.00 124 GLY A N 1
ATOM 967 C CA . GLY A 1 124 ? -0.543 -0.962 -3.621 1.00 87.00 124 GLY A CA 1
ATOM 968 C C . GLY A 1 124 ? 0.150 -1.905 -4.604 1.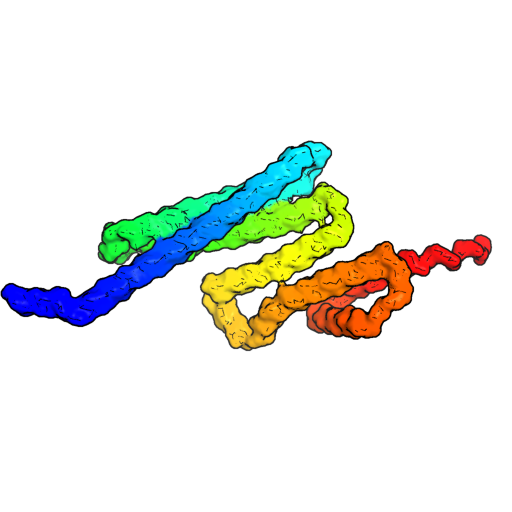00 87.00 124 GLY A C 1
ATOM 969 O O . GLY A 1 124 ? 1.037 -1.497 -5.353 1.00 87.00 124 GLY A O 1
ATOM 970 N N . ALA A 1 125 ? -0.284 -3.164 -4.632 1.00 82.00 125 ALA A N 1
ATOM 971 C CA . ALA A 1 125 ? 0.271 -4.187 -5.510 1.00 82.00 125 ALA A CA 1
ATOM 972 C C . ALA A 1 125 ? 0.036 -3.874 -6.997 1.00 82.00 125 ALA A C 1
ATOM 974 O O . ALA A 1 125 ? 0.971 -3.969 -7.795 1.00 82.00 125 ALA A O 1
ATOM 975 N N . MET A 1 126 ? -1.182 -3.466 -7.368 1.00 82.94 126 MET A N 1
ATOM 976 C CA . MET A 1 126 ? -1.526 -3.112 -8.750 1.00 82.94 126 MET A CA 1
ATOM 977 C C . MET A 1 126 ? -0.723 -1.908 -9.246 1.00 82.94 126 MET A C 1
ATOM 979 O O . MET A 1 126 ? -0.221 -1.925 -10.367 1.00 82.94 126 MET A O 1
ATOM 983 N N . PHE A 1 127 ? -0.525 -0.895 -8.404 1.00 88.31 127 PHE A N 1
ATOM 984 C CA . PHE A 1 127 ? 0.300 0.266 -8.733 1.00 88.31 127 PHE A CA 1
ATOM 985 C C . PHE A 1 127 ? 1.771 -0.095 -8.942 1.00 88.31 127 PHE A C 1
ATOM 987 O O . PHE A 1 127 ? 2.375 0.332 -9.921 1.00 88.31 127 PHE A O 1
ATOM 994 N N . LEU A 1 128 ? 2.348 -0.909 -8.051 1.00 84.75 128 LEU A N 1
ATOM 995 C CA . LEU A 1 128 ? 3.728 -1.384 -8.175 1.00 84.75 128 LEU A CA 1
ATOM 996 C C . LEU A 1 128 ? 3.914 -2.212 -9.456 1.00 84.75 128 LEU A C 1
ATOM 998 O O . LEU A 1 128 ? 4.884 -2.026 -10.190 1.00 84.75 128 LEU A O 1
ATOM 1002 N N . PHE A 1 129 ? 2.953 -3.076 -9.781 1.00 80.44 129 PHE A N 1
ATOM 1003 C CA . PHE A 1 129 ? 2.966 -3.821 -11.037 1.00 80.44 129 PHE A CA 1
ATOM 1004 C C . PHE A 1 129 ? 2.806 -2.898 -12.261 1.00 80.44 129 PHE A C 1
ATOM 1006 O O . PHE A 1 129 ? 3.498 -3.070 -13.270 1.00 80.44 129 PHE A O 1
ATOM 1013 N N . GLY A 1 130 ? 1.965 -1.867 -12.150 1.00 83.12 130 GLY A N 1
ATOM 1014 C CA . GLY A 1 130 ? 1.827 -0.800 -13.139 1.00 83.12 130 GLY A CA 1
ATOM 1015 C C . GLY A 1 130 ? 3.130 -0.030 -13.358 1.00 83.12 130 GLY A C 1
ATOM 1016 O O . GLY A 1 130 ? 3.498 0.208 -14.502 1.00 83.12 130 GLY A O 1
ATOM 1017 N N . LEU A 1 131 ? 3.875 0.292 -12.295 1.00 84.44 131 LEU A N 1
ATOM 1018 C CA . LEU A 1 131 ? 5.191 0.937 -12.377 1.00 84.44 131 LEU A CA 1
ATOM 1019 C C . LEU A 1 131 ? 6.211 0.066 -13.113 1.00 84.44 131 LEU A C 1
ATOM 1021 O O . LEU A 1 131 ? 6.890 0.557 -14.015 1.00 84.44 131 LEU A O 1
ATOM 1025 N N . CYS A 1 132 ? 6.292 -1.228 -12.790 1.00 81.00 132 CYS A N 1
ATOM 1026 C CA . CYS A 1 132 ? 7.155 -2.154 -13.523 1.00 81.00 132 CYS A CA 1
ATOM 1027 C C . CYS A 1 132 ? 6.800 -2.151 -15.014 1.00 81.00 132 CYS A C 1
ATOM 1029 O O . CYS A 1 132 ? 7.660 -1.888 -15.853 1.00 81.00 132 CYS A O 1
ATOM 1031 N N . THR A 1 133 ? 5.525 -2.362 -15.343 1.00 79.31 133 THR A N 1
ATOM 1032 C CA . THR A 1 133 ? 5.041 -2.418 -16.731 1.00 79.31 133 THR A CA 1
ATOM 1033 C C . THR A 1 133 ? 5.281 -1.095 -17.469 1.00 79.31 133 THR A C 1
ATOM 1035 O O . THR A 1 133 ? 5.719 -1.097 -18.621 1.00 79.31 133 THR A O 1
ATOM 1038 N N . PHE A 1 134 ? 5.112 0.042 -16.789 1.00 82.50 134 PHE A N 1
ATOM 1039 C CA . PHE A 1 134 ? 5.381 1.371 -17.334 1.00 82.50 134 PHE A CA 1
ATOM 1040 C C . PHE A 1 134 ? 6.849 1.546 -17.725 1.00 82.50 134 PHE A C 1
ATOM 1042 O O . PHE A 1 134 ? 7.121 2.053 -18.810 1.00 82.50 134 PHE A O 1
ATOM 1049 N N . THR A 1 135 ? 7.810 1.079 -16.921 1.00 81.12 135 THR A N 1
ATOM 1050 C CA . THR A 1 135 ? 9.242 1.176 -17.284 1.00 81.12 135 THR A CA 1
ATOM 1051 C C . THR A 1 135 ? 9.635 0.340 -18.503 1.00 81.12 135 THR A C 1
ATOM 1053 O O . THR A 1 135 ? 10.587 0.679 -19.214 1.00 81.12 135 THR A O 1
ATOM 1056 N N . PHE A 1 136 ? 8.902 -0.743 -18.778 1.00 74.88 136 PHE A N 1
ATOM 1057 C CA . PHE A 1 136 ? 9.070 -1.512 -20.010 1.00 74.88 136 PHE A CA 1
ATOM 1058 C C . PHE A 1 136 ? 8.415 -0.810 -21.203 1.00 74.88 136 PHE A C 1
ATOM 1060 O O . PHE A 1 136 ? 9.026 -0.744 -22.266 1.00 74.88 136 PHE A O 1
ATOM 1067 N N . SER A 1 137 ? 7.219 -0.242 -21.019 1.00 75.94 137 SER A N 1
ATOM 1068 C CA . SER A 1 137 ? 6.439 0.378 -22.099 1.00 75.94 137 SER A CA 1
ATOM 1069 C C . SER A 1 137 ? 6.941 1.766 -22.518 1.00 75.94 137 SER A C 1
ATOM 1071 O O . SER A 1 137 ? 6.800 2.150 -23.674 1.00 75.94 137 SER A O 1
ATOM 1073 N N . SER A 1 138 ? 7.552 2.520 -21.601 1.00 75.25 138 SER A N 1
ATOM 1074 C CA . SER A 1 138 ? 8.020 3.898 -21.835 1.00 75.25 138 SER A CA 1
ATOM 1075 C C . SER A 1 138 ? 9.406 4.005 -22.476 1.00 75.25 138 SER A C 1
ATOM 1077 O O . SER A 1 138 ? 9.875 5.112 -22.713 1.00 75.25 138 SER A O 1
ATOM 1079 N N . GLY A 1 139 ? 10.083 2.883 -22.752 1.00 69.88 139 GLY A N 1
ATOM 1080 C CA . GLY A 1 139 ? 11.397 2.908 -23.410 1.00 69.88 139 GLY A CA 1
ATOM 1081 C C . GLY A 1 139 ? 12.507 3.600 -22.604 1.00 69.88 139 GLY A C 1
ATOM 1082 O O . GLY A 1 139 ? 13.512 3.991 -23.185 1.00 69.88 139 GLY A O 1
ATOM 1083 N N . GLN A 1 140 ? 12.332 3.750 -21.285 1.00 76.38 140 GLN A N 1
ATOM 1084 C CA . GLN A 1 140 ? 13.309 4.371 -20.381 1.00 76.38 140 GLN A CA 1
ATOM 1085 C C . GLN A 1 140 ? 14.669 3.661 -20.418 1.00 76.38 140 GLN A C 1
ATOM 1087 O O . GLN A 1 140 ? 14.737 2.465 -20.725 1.00 76.38 140 GLN A O 1
ATOM 1092 N N . ASP A 1 141 ? 15.728 4.395 -20.051 1.00 80.31 141 ASP A N 1
ATOM 1093 C CA . ASP A 1 141 ? 17.096 3.870 -20.013 1.00 80.31 141 ASP A CA 1
ATOM 1094 C C . ASP A 1 141 ? 17.189 2.566 -19.201 1.00 80.31 141 ASP A C 1
ATOM 1096 O O . ASP A 1 141 ? 16.469 2.350 -18.215 1.00 80.31 141 ASP A O 1
ATOM 1100 N N . SER A 1 142 ? 18.092 1.681 -19.628 1.00 71.38 142 SER A N 1
ATOM 1101 C CA . SER A 1 142 ? 18.216 0.325 -19.081 1.00 71.38 142 SER A CA 1
ATOM 1102 C C . SER A 1 142 ? 18.501 0.336 -17.578 1.00 71.38 142 SER A C 1
ATOM 1104 O O . SER A 1 142 ? 18.003 -0.534 -16.857 1.00 71.38 142 SER A O 1
ATOM 1106 N N . LEU A 1 143 ? 19.239 1.342 -17.093 1.00 74.62 143 LEU A N 1
ATOM 1107 C CA . LEU A 1 143 ? 19.495 1.531 -15.669 1.00 74.62 143 LEU A CA 1
ATOM 1108 C C . LEU A 1 143 ? 18.210 1.878 -14.905 1.00 74.62 143 LEU A C 1
ATOM 1110 O O . LEU A 1 143 ? 17.881 1.203 -13.930 1.00 74.62 143 LEU A O 1
ATOM 1114 N N . THR A 1 144 ? 17.452 2.880 -15.357 1.00 77.94 144 THR A N 1
ATOM 1115 C CA . THR A 1 144 ? 16.196 3.301 -14.711 1.00 77.94 144 THR A CA 1
ATOM 1116 C C . THR A 1 144 ? 15.228 2.128 -14.584 1.00 77.94 144 THR A C 1
ATOM 1118 O O . THR A 1 144 ? 14.690 1.876 -13.508 1.00 77.94 144 THR A O 1
ATOM 1121 N N . ARG A 1 145 ? 15.079 1.338 -15.653 1.00 75.31 145 ARG A N 1
ATOM 1122 C CA . ARG A 1 145 ? 14.248 0.130 -15.655 1.00 75.31 145 ARG A CA 1
ATOM 1123 C C . ARG A 1 145 ? 14.709 -0.899 -14.620 1.00 75.31 145 ARG A C 1
ATOM 1125 O O . ARG A 1 145 ? 13.885 -1.412 -13.865 1.00 75.31 145 ARG A O 1
ATOM 1132 N N . LEU A 1 146 ? 16.009 -1.200 -14.565 1.00 73.50 146 LEU A N 1
ATOM 1133 C CA . LEU A 1 146 ? 16.559 -2.161 -13.605 1.00 73.50 146 LEU A CA 1
ATOM 1134 C C . LEU A 1 146 ? 16.308 -1.712 -12.159 1.00 73.50 146 LEU A C 1
ATOM 1136 O O . LEU A 1 146 ? 15.858 -2.509 -11.337 1.00 73.50 146 LEU A O 1
ATOM 1140 N N . LEU A 1 147 ? 16.558 -0.437 -11.858 1.00 77.81 147 LEU A N 1
ATOM 1141 C CA . LEU A 1 147 ? 16.384 0.112 -10.515 1.00 77.81 147 LEU A CA 1
ATOM 1142 C C . LEU A 1 147 ? 14.931 0.118 -10.077 1.00 77.81 147 LEU A C 1
ATOM 1144 O O . LEU A 1 147 ? 14.630 -0.321 -8.967 1.00 77.81 147 LEU A O 1
ATOM 1148 N N . THR A 1 148 ? 14.024 0.566 -10.944 1.00 81.94 148 THR A N 1
ATOM 1149 C CA . THR A 1 148 ? 12.599 0.557 -10.624 1.00 81.94 148 THR A CA 1
ATOM 1150 C C . THR A 1 148 ? 12.120 -0.861 -10.346 1.00 81.94 148 THR A C 1
ATOM 1152 O O . THR A 1 148 ? 11.434 -1.063 -9.347 1.00 81.94 148 THR A O 1
ATOM 1155 N N . VAL A 1 149 ? 12.524 -1.854 -11.147 1.00 76.75 149 VAL A N 1
ATOM 1156 C CA . VAL A 1 149 ? 12.141 -3.256 -10.922 1.00 76.75 149 VAL A CA 1
ATOM 1157 C C . VAL A 1 149 ? 12.728 -3.790 -9.615 1.00 76.75 149 VAL A C 1
ATOM 1159 O O . VAL A 1 149 ? 11.998 -4.415 -8.850 1.00 76.75 149 VAL A O 1
ATOM 1162 N N . LEU A 1 150 ? 14.001 -3.518 -9.309 1.00 77.56 150 LEU A N 1
ATOM 1163 C CA . LEU A 1 150 ? 14.638 -3.978 -8.069 1.00 77.56 150 LEU A CA 1
ATOM 1164 C C . LEU A 1 150 ? 13.979 -3.378 -6.824 1.00 77.56 150 LEU A C 1
ATOM 1166 O O . LEU A 1 150 ? 13.575 -4.120 -5.928 1.00 77.56 150 LEU A O 1
ATOM 1170 N N . PHE A 1 151 ? 13.820 -2.053 -6.771 1.00 80.81 151 PHE A N 1
ATOM 1171 C CA . PHE A 1 151 ? 13.189 -1.399 -5.623 1.00 80.81 151 PHE A CA 1
ATOM 1172 C C . PHE A 1 151 ? 11.720 -1.796 -5.482 1.00 80.81 151 PHE A C 1
ATOM 1174 O O . PHE A 1 151 ? 11.260 -2.063 -4.372 1.00 80.81 151 PHE A O 1
ATOM 1181 N N . THR A 1 152 ? 10.998 -1.917 -6.596 1.00 80.19 152 THR A N 1
ATOM 1182 C CA . THR A 1 152 ? 9.597 -2.352 -6.593 1.00 80.19 152 THR A CA 1
ATOM 1183 C C . THR A 1 152 ? 9.448 -3.800 -6.132 1.00 80.19 152 THR A C 1
ATOM 1185 O O . THR A 1 152 ? 8.592 -4.093 -5.295 1.00 80.19 152 THR A O 1
ATOM 1188 N N . ALA A 1 153 ? 10.289 -4.713 -6.621 1.00 73.31 153 ALA A N 1
ATOM 1189 C CA . ALA A 1 153 ? 10.278 -6.117 -6.216 1.00 73.31 153 ALA A CA 1
ATOM 1190 C C . ALA A 1 153 ? 10.646 -6.278 -4.733 1.00 73.31 153 ALA A C 1
ATOM 1192 O O . ALA A 1 153 ? 9.981 -7.016 -4.005 1.00 73.31 153 ALA A O 1
ATOM 1193 N N . GLY A 1 154 ? 11.654 -5.540 -4.260 1.00 74.25 154 GLY A N 1
ATOM 1194 C CA . GLY A 1 154 ? 12.030 -5.524 -2.847 1.00 74.25 154 GLY A CA 1
ATOM 1195 C C . GLY A 1 154 ? 10.892 -5.021 -1.958 1.00 74.25 154 GLY A C 1
ATOM 1196 O O . GLY A 1 154 ? 10.490 -5.708 -1.019 1.00 74.25 154 GLY A O 1
ATOM 1197 N N . ASN A 1 155 ? 10.324 -3.858 -2.288 1.00 80.62 155 ASN A N 1
ATOM 1198 C CA . ASN A 1 155 ? 9.247 -3.247 -1.513 1.00 80.62 155 ASN A CA 1
ATOM 1199 C C . ASN A 1 155 ? 7.969 -4.105 -1.506 1.00 80.62 155 ASN A C 1
ATOM 1201 O O . ASN A 1 155 ? 7.396 -4.353 -0.448 1.00 80.62 155 ASN A O 1
ATOM 1205 N N . SER A 1 156 ? 7.545 -4.617 -2.667 1.00 76.75 156 SER A N 1
ATOM 1206 C CA . SER A 1 156 ? 6.360 -5.486 -2.766 1.00 76.75 156 SER A CA 1
ATOM 1207 C C . SER A 1 156 ? 6.513 -6.776 -1.958 1.00 76.75 156 SER A C 1
ATOM 1209 O O . SER A 1 156 ? 5.571 -7.173 -1.276 1.00 76.75 156 SER A O 1
ATOM 1211 N N . THR A 1 157 ? 7.699 -7.392 -1.960 1.00 72.00 157 THR A N 1
ATOM 1212 C CA . THR A 1 157 ? 7.970 -8.614 -1.184 1.00 72.00 157 THR A CA 1
ATOM 1213 C C . THR A 1 157 ? 7.833 -8.371 0.319 1.00 72.00 157 THR A C 1
ATOM 1215 O O . THR A 1 157 ? 7.205 -9.166 1.018 1.00 72.00 157 THR A O 1
ATOM 1218 N N . VAL A 1 158 ? 8.374 -7.256 0.821 1.00 78.62 158 VAL A N 1
ATOM 1219 C CA . VAL A 1 158 ? 8.259 -6.886 2.241 1.00 78.62 158 VAL A CA 1
ATOM 1220 C C . VAL A 1 158 ? 6.805 -6.623 2.620 1.00 78.62 158 VAL A C 1
ATOM 1222 O O . VAL A 1 158 ? 6.325 -7.171 3.612 1.00 78.62 158 VAL A O 1
ATOM 1225 N N . LEU A 1 159 ? 6.088 -5.825 1.824 1.00 77.56 159 LEU A N 1
ATOM 1226 C CA . LEU A 1 159 ? 4.687 -5.493 2.091 1.00 77.56 159 LEU A CA 1
ATOM 1227 C C . LEU A 1 159 ? 3.796 -6.741 2.102 1.00 77.56 159 LEU A C 1
ATOM 1229 O O . LEU A 1 159 ? 2.982 -6.908 3.011 1.00 77.56 159 LEU A O 1
ATOM 1233 N N . LEU A 1 160 ? 3.989 -7.646 1.139 1.00 71.75 160 LEU A N 1
ATOM 1234 C CA . LEU A 1 160 ? 3.270 -8.915 1.060 1.00 71.75 160 LEU A CA 1
ATOM 1235 C C . LEU A 1 160 ? 3.537 -9.788 2.295 1.00 71.75 160 LEU A C 1
ATOM 1237 O O . LEU A 1 160 ? 2.611 -10.360 2.869 1.00 71.75 160 LEU A O 1
ATOM 1241 N N . LEU A 1 161 ? 4.793 -9.868 2.741 1.00 73.69 161 LEU A N 1
ATOM 1242 C CA . LEU A 1 161 ? 5.162 -10.660 3.911 1.00 73.69 161 LEU A CA 1
ATOM 1243 C C . LEU A 1 161 ? 4.563 -10.098 5.202 1.00 73.69 161 LEU A C 1
ATOM 1245 O O . LEU A 1 161 ? 4.029 -10.864 6.006 1.00 73.69 161 LEU A O 1
ATOM 1249 N N . VAL A 1 162 ? 4.608 -8.775 5.390 1.00 78.44 162 VAL A N 1
ATOM 1250 C CA . VAL A 1 162 ? 3.970 -8.108 6.535 1.00 78.44 162 VAL A CA 1
ATOM 1251 C C . VAL A 1 162 ? 2.462 -8.354 6.518 1.00 78.44 162 VAL A C 1
ATOM 1253 O O . VAL A 1 162 ? 1.893 -8.715 7.549 1.00 78.44 162 VAL A O 1
ATOM 1256 N N . TYR A 1 163 ? 1.819 -8.247 5.352 1.00 76.62 163 TYR A N 1
ATOM 1257 C CA . TYR A 1 163 ? 0.398 -8.551 5.203 1.00 76.62 163 TYR A CA 1
ATOM 1258 C C . TYR A 1 163 ? 0.082 -9.995 5.621 1.00 76.62 163 TYR A C 1
ATOM 1260 O O . TYR A 1 163 ? -0.781 -10.219 6.471 1.00 76.62 163 TYR A O 1
ATOM 1268 N N . PHE A 1 164 ? 0.828 -10.981 5.115 1.00 71.06 164 PHE A N 1
ATOM 1269 C CA . PHE A 1 164 ? 0.632 -12.378 5.510 1.00 71.06 164 PHE A CA 1
ATOM 1270 C C . PHE A 1 164 ? 0.901 -12.621 7.000 1.00 71.06 164 PHE A C 1
ATOM 1272 O O . PHE A 1 164 ? 0.169 -13.386 7.626 1.00 71.06 164 PHE A O 1
ATOM 1279 N N . MET A 1 165 ? 1.893 -11.957 7.598 1.00 74.44 165 MET A N 1
ATOM 1280 C CA . MET A 1 165 ? 2.142 -12.028 9.043 1.00 74.44 165 MET A CA 1
ATOM 1281 C C . MET A 1 165 ? 0.954 -11.522 9.868 1.00 74.44 165 MET A C 1
ATOM 1283 O O . MET A 1 165 ? 0.581 -12.140 10.874 1.00 74.44 165 MET A O 1
ATOM 1287 N N . VAL A 1 166 ? 0.369 -10.395 9.460 1.00 73.69 166 VAL A N 1
ATOM 1288 C CA . VAL A 1 166 ? -0.731 -9.751 10.185 1.00 73.69 166 VAL A CA 1
ATOM 1289 C C . VAL A 1 166 ? -2.034 -10.526 10.005 1.00 73.69 166 VAL A C 1
ATOM 1291 O O . VAL A 1 166 ? -2.720 -10.768 10.994 1.00 73.69 166 VAL A O 1
ATOM 1294 N N . PHE A 1 167 ? -2.357 -10.981 8.795 1.00 70.19 167 PHE A N 1
ATOM 1295 C CA . PHE A 1 167 ? -3.680 -11.543 8.502 1.00 70.19 167 PHE A CA 1
ATOM 1296 C C . PHE A 1 167 ? -3.757 -13.073 8.538 1.00 70.19 167 PHE A C 1
ATOM 1298 O O . PHE A 1 167 ? -4.840 -13.609 8.757 1.00 70.19 167 PHE A O 1
ATOM 1305 N N . SER A 1 168 ? -2.645 -13.800 8.375 1.00 74.44 168 SER A N 1
ATOM 1306 C CA . SER A 1 168 ? -2.660 -15.267 8.400 1.00 74.44 168 SER A CA 1
ATOM 1307 C C . SER A 1 168 ? -2.065 -15.816 9.705 1.00 74.44 168 SER A C 1
ATOM 1309 O O . SER A 1 168 ? -0.842 -15.817 9.880 1.00 74.44 168 SER A O 1
ATOM 1311 N N . PRO A 1 169 ? -2.893 -16.325 10.640 1.00 71.81 169 PRO A N 1
ATOM 1312 C CA . PRO A 1 169 ? -2.401 -16.938 11.875 1.00 71.81 169 PRO A CA 1
ATOM 1313 C C . PRO A 1 169 ? -1.591 -18.212 11.594 1.00 71.81 169 PRO A C 1
ATOM 1315 O O . PRO A 1 169 ? -0.584 -18.461 12.258 1.00 71.81 169 PRO A O 1
ATOM 1318 N N . SER A 1 170 ? -1.962 -18.971 10.558 1.00 72.38 170 SER A N 1
ATOM 1319 C CA . SER A 1 170 ? -1.216 -20.146 10.094 1.00 72.38 170 SER A CA 1
ATOM 1320 C C . SER A 1 170 ? 0.175 -19.767 9.585 1.00 72.38 170 SER A C 1
ATOM 1322 O O . SER A 1 170 ? 1.160 -20.423 9.924 1.00 72.38 170 SER A O 1
ATOM 1324 N N . PHE A 1 171 ? 0.276 -18.673 8.821 1.00 68.12 171 PHE A N 1
ATOM 1325 C CA . PHE A 1 171 ? 1.560 -18.158 8.347 1.00 68.12 171 PHE A CA 1
ATOM 1326 C C . PHE A 1 171 ? 2.411 -17.639 9.506 1.00 68.12 171 PHE A C 1
ATOM 1328 O O . PHE A 1 171 ? 3.591 -17.960 9.596 1.00 68.12 171 PHE A O 1
ATOM 1335 N N . ARG A 1 172 ? 1.807 -16.910 10.449 1.00 71.31 172 ARG A N 1
ATOM 1336 C CA . ARG A 1 172 ? 2.490 -16.427 11.654 1.00 71.31 172 ARG A CA 1
ATOM 1337 C C . ARG A 1 172 ? 3.082 -17.575 12.476 1.00 71.31 172 ARG A C 1
ATOM 1339 O O . ARG A 1 172 ? 4.244 -17.506 12.869 1.00 71.31 172 ARG A O 1
ATOM 1346 N N . ALA A 1 173 ? 2.320 -18.650 12.679 1.00 73.12 173 ALA A N 1
ATOM 1347 C CA . ALA A 1 173 ? 2.789 -19.848 13.373 1.00 73.12 173 ALA A CA 1
ATOM 1348 C C . ALA A 1 173 ? 3.911 -20.572 12.606 1.00 73.12 173 ALA A C 1
ATOM 1350 O O . ALA A 1 173 ? 4.864 -21.053 13.220 1.00 73.12 173 ALA A O 1
ATOM 1351 N N . ALA A 1 174 ? 3.835 -20.623 11.273 1.00 70.81 174 ALA A N 1
ATOM 1352 C CA . ALA A 1 174 ? 4.880 -21.199 10.428 1.00 70.81 174 ALA A CA 1
ATOM 1353 C C . ALA A 1 174 ? 6.178 -20.372 10.456 1.00 70.81 174 ALA A C 1
ATOM 1355 O O . ALA A 1 174 ? 7.262 -20.934 10.609 1.00 70.81 174 ALA A O 1
ATOM 1356 N N . VAL A 1 175 ? 6.082 -19.041 10.389 1.00 67.44 175 VAL A N 1
ATOM 1357 C CA . VAL A 1 175 ? 7.244 -18.144 10.476 1.00 67.44 175 VAL A CA 1
ATOM 1358 C C . VAL A 1 175 ? 7.906 -18.229 11.848 1.00 67.44 175 VAL A C 1
ATOM 1360 O O . VAL A 1 175 ? 9.132 -18.223 11.933 1.00 67.44 175 VAL A O 1
ATOM 1363 N N . HIS A 1 176 ? 7.131 -18.393 12.922 1.00 68.88 176 HIS A N 1
ATOM 1364 C CA . HIS A 1 176 ? 7.705 -18.544 14.258 1.00 68.88 176 HIS A CA 1
ATOM 1365 C C . HIS A 1 176 ? 8.531 -19.833 14.411 1.00 68.88 176 HIS A C 1
ATOM 1367 O O . HIS A 1 176 ? 9.506 -19.856 15.159 1.00 68.88 176 HIS A O 1
ATOM 1373 N N . LYS A 1 177 ? 8.200 -20.882 13.643 1.00 71.81 177 LYS A N 1
ATOM 1374 C CA . LYS A 1 177 ? 8.975 -22.132 13.576 1.00 71.81 177 LYS A CA 1
ATOM 1375 C C . LYS A 1 177 ? 10.242 -22.025 12.723 1.00 71.81 177 LYS A C 1
ATOM 1377 O O . LYS A 1 177 ? 11.116 -22.878 12.846 1.00 71.81 177 LYS A O 1
ATOM 1382 N N . ILE A 1 178 ? 10.366 -21.000 11.876 1.00 68.50 178 ILE A N 1
ATOM 1383 C CA . ILE A 1 178 ? 11.512 -20.815 10.978 1.00 68.50 178 ILE A CA 1
ATOM 1384 C C . ILE A 1 178 ? 12.129 -19.425 11.223 1.00 68.50 178 ILE A C 1
ATOM 1386 O O . ILE A 1 178 ? 11.926 -18.501 10.431 1.00 68.50 178 ILE A O 1
ATOM 1390 N N . PRO A 1 179 ? 12.940 -19.245 12.288 1.00 63.00 179 PRO A N 1
ATOM 1391 C CA . PRO A 1 179 ? 13.540 -17.947 12.624 1.00 63.00 179 PRO A CA 1
ATOM 1392 C C . PRO A 1 179 ? 14.467 -17.407 11.520 1.00 63.00 179 PRO A C 1
ATOM 1394 O O . PRO A 1 179 ? 14.709 -16.202 11.439 1.00 63.00 179 PRO A O 1
ATOM 1397 N N . PHE A 1 180 ? 14.955 -18.282 10.635 1.00 63.34 180 PHE A N 1
ATOM 1398 C CA . PHE A 1 180 ? 15.703 -17.908 9.437 1.00 63.34 180 PHE A CA 1
ATOM 1399 C C . PHE A 1 180 ? 14.868 -17.081 8.448 1.00 63.34 180 PHE A C 1
ATOM 1401 O O . PHE A 1 180 ? 15.384 -16.111 7.911 1.00 63.34 180 PHE A O 1
ATOM 1408 N N . LEU A 1 181 ? 13.581 -17.395 8.254 1.00 56.56 181 LEU A N 1
ATOM 1409 C CA . LEU A 1 181 ? 12.690 -16.694 7.317 1.00 56.56 181 LEU A CA 1
ATOM 1410 C C . LEU A 1 181 ? 12.416 -15.253 7.766 1.00 56.56 181 LEU A C 1
ATOM 1412 O O . LEU A 1 181 ? 12.387 -14.339 6.947 1.00 56.56 181 LEU A O 1
ATOM 1416 N N . MET A 1 182 ? 12.296 -15.038 9.078 1.00 58.53 182 MET A N 1
ATOM 1417 C CA . MET A 1 182 ? 12.119 -13.706 9.661 1.00 58.53 182 MET A CA 1
ATOM 1418 C C . MET A 1 182 ? 13.378 -12.846 9.498 1.00 58.53 182 MET A C 1
ATOM 1420 O O . MET A 1 182 ? 13.295 -11.692 9.084 1.00 58.53 182 MET A O 1
ATOM 1424 N N . LYS A 1 183 ? 14.560 -13.428 9.755 1.00 59.09 183 LYS A N 1
ATOM 1425 C CA . LYS A 1 183 ? 15.847 -12.757 9.518 1.00 59.09 183 LYS A CA 1
ATOM 1426 C C . LYS A 1 183 ? 16.054 -12.487 8.026 1.00 59.09 183 LYS A C 1
ATOM 1428 O O . LYS A 1 183 ? 16.355 -11.361 7.653 1.00 59.09 183 LYS A O 1
ATOM 1433 N N . ALA A 1 184 ? 15.824 -13.476 7.166 1.00 58.22 184 ALA A N 1
ATOM 1434 C CA . ALA A 1 184 ? 15.954 -13.345 5.719 1.00 58.22 184 ALA A CA 1
ATOM 1435 C C . ALA A 1 184 ? 15.015 -12.273 5.156 1.00 58.22 184 ALA A C 1
ATOM 1437 O O . ALA A 1 184 ? 15.458 -11.471 4.350 1.00 58.22 184 ALA A O 1
ATOM 1438 N N . SER A 1 185 ? 13.767 -12.183 5.624 1.00 55.50 185 SER A N 1
ATOM 1439 C CA . SER A 1 185 ? 12.838 -11.118 5.230 1.00 55.50 185 SER A CA 1
ATOM 1440 C C . SER A 1 185 ? 13.258 -9.733 5.713 1.00 55.50 185 SER A C 1
ATOM 1442 O O . SER A 1 185 ? 12.995 -8.759 5.013 1.00 55.50 185 SER A O 1
ATOM 1444 N N . LEU A 1 186 ? 13.855 -9.626 6.903 1.00 58.97 186 LEU A N 1
ATOM 1445 C CA . LEU A 1 186 ? 14.337 -8.351 7.430 1.00 58.97 186 LEU A CA 1
ATOM 1446 C C . LEU A 1 186 ? 15.543 -7.859 6.624 1.00 58.97 186 LEU A C 1
ATOM 1448 O O . LEU A 1 186 ? 15.627 -6.676 6.322 1.00 58.97 186 LEU A O 1
ATOM 1452 N N . TYR A 1 187 ? 16.447 -8.768 6.241 1.00 58.44 187 TYR A N 1
ATOM 1453 C CA . TYR A 1 187 ? 17.648 -8.445 5.468 1.00 58.44 187 TYR A CA 1
ATOM 1454 C C . TYR A 1 187 ? 17.410 -8.391 3.954 1.00 58.44 187 TYR A C 1
ATOM 1456 O O . TYR A 1 187 ? 18.147 -7.693 3.270 1.00 58.44 187 TYR A O 1
ATOM 1464 N N . ALA A 1 188 ? 16.391 -9.063 3.415 1.00 60.28 188 ALA A N 1
ATOM 1465 C CA . ALA A 1 188 ? 16.071 -9.090 1.986 1.00 60.28 188 ALA A CA 1
ATOM 1466 C C . ALA A 1 188 ? 15.944 -7.699 1.342 1.00 60.28 188 ALA A C 1
ATOM 1468 O O . ALA A 1 188 ? 16.601 -7.488 0.326 1.00 60.28 188 ALA A O 1
ATOM 1469 N N . PRO A 1 189 ? 15.193 -6.722 1.891 1.00 55.09 189 PRO A N 1
ATOM 1470 C CA . PRO A 1 189 ? 15.131 -5.388 1.299 1.00 55.09 189 PRO A CA 1
ATOM 1471 C C . PRO A 1 189 ? 16.486 -4.683 1.340 1.00 55.09 189 PRO A C 1
ATOM 1473 O O . PRO A 1 189 ? 16.863 -4.061 0.357 1.00 55.09 189 PRO A O 1
ATOM 1476 N N . PHE A 1 190 ? 17.264 -4.830 2.416 1.00 56.81 190 PHE A N 1
ATOM 1477 C CA . PHE A 1 190 ? 18.610 -4.254 2.494 1.00 56.81 190 PHE A CA 1
ATOM 1478 C C . PHE A 1 190 ? 19.577 -4.911 1.515 1.00 56.81 190 PHE A C 1
ATOM 1480 O O . PHE A 1 190 ? 20.395 -4.218 0.924 1.00 56.81 190 PHE A O 1
ATOM 1487 N N . ILE A 1 191 ? 19.461 -6.223 1.301 1.00 62.66 191 ILE A N 1
ATOM 1488 C CA . ILE A 1 191 ? 20.229 -6.952 0.294 1.00 62.66 191 ILE A CA 1
ATOM 1489 C C . ILE A 1 191 ? 19.824 -6.462 -1.096 1.00 62.66 191 ILE A C 1
ATOM 1491 O O . ILE A 1 191 ? 20.696 -6.099 -1.867 1.00 62.66 191 ILE A O 1
ATOM 1495 N N . VAL A 1 192 ? 18.532 -6.357 -1.412 1.00 61.31 192 VAL A N 1
ATOM 1496 C CA . VAL A 1 192 ? 18.053 -5.850 -2.711 1.00 61.31 192 VAL A CA 1
ATOM 1497 C C . VAL A 1 192 ? 18.474 -4.394 -2.947 1.00 61.31 192 VAL A C 1
ATOM 1499 O O . VAL A 1 192 ? 18.903 -4.060 -4.048 1.00 61.31 192 VAL A O 1
ATOM 1502 N N . ILE A 1 193 ? 18.427 -3.540 -1.921 1.00 57.09 193 ILE A N 1
ATOM 1503 C CA . ILE A 1 193 ? 18.895 -2.148 -1.983 1.00 57.09 193 ILE A CA 1
ATOM 1504 C C . ILE A 1 193 ? 20.418 -2.091 -2.164 1.00 57.09 193 ILE A C 1
ATOM 1506 O O . ILE A 1 193 ? 20.898 -1.343 -3.010 1.00 57.09 193 ILE A O 1
ATOM 1510 N N . ALA A 1 194 ? 21.184 -2.890 -1.417 1.00 58.12 194 ALA A N 1
ATOM 1511 C CA . ALA A 1 194 ? 22.640 -2.965 -1.544 1.00 58.12 194 ALA A CA 1
ATOM 1512 C C . ALA A 1 194 ? 23.061 -3.503 -2.918 1.00 58.12 194 ALA A C 1
ATOM 1514 O O . ALA A 1 194 ? 23.981 -2.970 -3.530 1.00 58.12 194 ALA A O 1
ATOM 1515 N N . LEU A 1 195 ? 22.342 -4.501 -3.438 1.00 62.44 195 LEU A N 1
ATOM 1516 C CA . LEU A 1 195 ? 22.493 -4.995 -4.802 1.00 62.44 195 LEU A CA 1
ATOM 1517 C C . LEU A 1 195 ? 22.218 -3.883 -5.807 1.00 62.44 195 LEU A C 1
ATOM 1519 O O . LEU A 1 195 ? 23.064 -3.626 -6.657 1.00 62.44 195 LEU A O 1
ATOM 1523 N N . GLY A 1 196 ? 21.087 -3.184 -5.673 1.00 57.66 196 GLY A N 1
ATOM 1524 C CA . GLY A 1 196 ? 20.747 -2.027 -6.500 1.00 57.66 196 GLY A CA 1
ATOM 1525 C C . GLY A 1 196 ? 21.861 -0.979 -6.513 1.00 57.66 196 GLY A C 1
ATOM 1526 O O . GLY A 1 196 ? 22.272 -0.544 -7.582 1.00 57.66 196 GLY A O 1
ATOM 1527 N N . TRP A 1 197 ? 22.434 -0.654 -5.353 1.00 56.59 197 TRP A N 1
ATOM 1528 C CA . TRP A 1 197 ? 23.580 0.253 -5.239 1.00 56.59 197 TRP A CA 1
ATOM 1529 C C . TRP A 1 197 ? 24.852 -0.271 -5.912 1.00 56.59 197 TRP A C 1
ATOM 1531 O O . TRP A 1 197 ? 25.536 0.498 -6.588 1.00 56.59 197 TRP A O 1
ATOM 1541 N N . CYS A 1 198 ? 25.165 -1.563 -5.785 1.00 59.59 198 CYS A N 1
ATOM 1542 C CA . CYS A 1 198 ? 26.285 -2.171 -6.505 1.00 59.59 198 CYS A CA 1
ATOM 1543 C C . CYS A 1 198 ? 26.094 -2.085 -8.026 1.00 59.59 198 CYS A C 1
ATOM 1545 O O . CYS A 1 198 ? 27.048 -1.776 -8.733 1.00 59.59 198 CYS A O 1
ATOM 1547 N N . PHE A 1 199 ? 24.871 -2.292 -8.521 1.00 59.56 199 PHE A N 1
ATOM 1548 C CA . PHE A 1 199 ? 24.535 -2.158 -9.940 1.00 59.56 199 PHE A CA 1
ATOM 1549 C C . PHE A 1 199 ? 24.677 -0.717 -10.451 1.00 59.56 199 PHE A C 1
ATOM 1551 O O . PHE A 1 199 ? 25.227 -0.510 -11.530 1.00 59.56 199 PHE A O 1
ATOM 1558 N N . ILE A 1 200 ? 24.227 0.276 -9.674 1.00 55.69 200 ILE A N 1
ATOM 1559 C CA . ILE A 1 200 ? 24.402 1.705 -9.998 1.00 55.69 200 ILE A CA 1
ATOM 1560 C C . ILE A 1 200 ? 25.883 2.037 -10.136 1.00 55.69 200 ILE A C 1
ATOM 1562 O O . ILE A 1 200 ? 26.295 2.676 -11.100 1.00 55.69 200 ILE A O 1
ATOM 1566 N N . PHE A 1 201 ? 26.680 1.595 -9.167 1.00 59.06 201 PHE A N 1
ATOM 1567 C CA . PHE A 1 201 ? 28.102 1.894 -9.137 1.00 59.06 201 PHE A CA 1
ATOM 1568 C C . PHE A 1 201 ? 28.847 1.245 -10.311 1.00 59.06 201 PHE A C 1
ATOM 1570 O O . PHE A 1 201 ? 29.726 1.879 -10.889 1.00 59.06 201 PHE A O 1
ATOM 1577 N N . ASP A 1 202 ? 28.460 0.025 -10.703 1.00 59.59 202 ASP A N 1
ATOM 1578 C CA . ASP A 1 202 ? 29.045 -0.663 -11.860 1.00 59.59 202 ASP A CA 1
ATOM 1579 C C . ASP A 1 202 ? 28.750 0.062 -13.171 1.00 59.59 202 ASP A C 1
ATOM 1581 O O . ASP A 1 202 ? 29.647 0.317 -13.969 1.00 59.59 202 ASP A O 1
ATOM 1585 N N . TYR A 1 203 ? 27.491 0.459 -13.354 1.00 55.09 203 TYR A N 1
ATOM 1586 C CA . TYR A 1 203 ? 27.059 1.166 -14.552 1.00 55.09 203 TYR A CA 1
ATOM 1587 C C . TYR A 1 203 ? 27.721 2.540 -14.684 1.00 55.09 203 TYR A C 1
ATOM 1589 O O . TYR A 1 203 ? 28.170 2.913 -15.765 1.00 55.09 203 TYR A O 1
ATOM 1597 N N . ILE A 1 204 ? 27.826 3.288 -13.581 1.00 55.69 204 ILE A N 1
ATOM 1598 C CA . ILE A 1 204 ? 28.514 4.585 -13.560 1.00 55.69 204 ILE A CA 1
ATOM 1599 C C . ILE A 1 204 ? 30.010 4.408 -13.853 1.00 55.69 204 ILE A C 1
ATOM 1601 O O . ILE A 1 204 ? 30.576 5.194 -14.610 1.00 55.69 204 ILE A O 1
ATOM 1605 N N . ALA A 1 205 ? 30.652 3.375 -13.298 1.00 59.09 205 ALA A N 1
ATOM 1606 C CA . ALA A 1 205 ? 32.062 3.087 -13.555 1.00 59.09 205 ALA A CA 1
ATOM 1607 C C . ALA A 1 205 ? 32.327 2.726 -15.028 1.00 59.09 205 ALA A C 1
ATOM 1609 O O . ALA A 1 205 ? 33.318 3.193 -15.596 1.00 59.09 205 ALA A O 1
ATOM 1610 N N . ASP A 1 206 ? 31.425 1.962 -15.652 1.00 62.81 206 ASP A N 1
ATOM 1611 C CA . ASP A 1 206 ? 31.506 1.610 -17.073 1.00 62.81 206 ASP A CA 1
ATOM 1612 C C . ASP A 1 206 ? 31.222 2.810 -17.982 1.0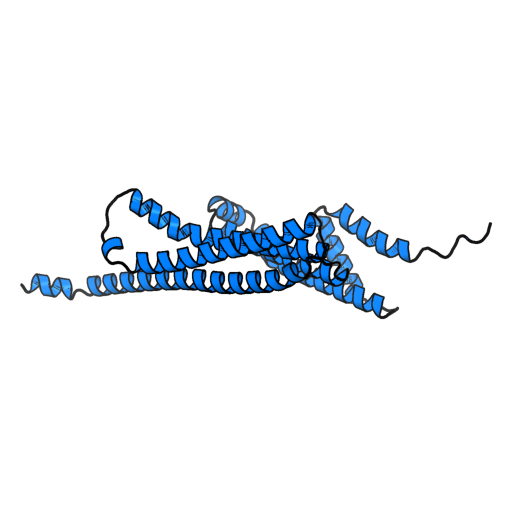0 62.81 206 ASP A C 1
ATOM 1614 O O . ASP A 1 206 ? 31.955 3.034 -18.945 1.00 62.81 206 ASP A O 1
ATOM 1618 N N . SER A 1 207 ? 30.235 3.643 -17.638 1.00 52.31 207 SER A N 1
ATOM 1619 C CA . SER A 1 207 ? 29.931 4.877 -18.376 1.00 52.31 207 SER A CA 1
ATOM 1620 C C . SER A 1 207 ? 31.046 5.926 -18.289 1.00 52.31 207 SER A C 1
ATOM 1622 O O . SER A 1 207 ? 31.128 6.792 -19.157 1.00 52.31 207 SER A O 1
ATOM 1624 N N . LEU A 1 208 ? 31.886 5.879 -17.252 1.00 62.94 208 LEU A N 1
ATOM 1625 C CA . LEU A 1 208 ? 33.017 6.791 -17.052 1.00 62.94 208 LEU A CA 1
ATOM 1626 C C . LEU A 1 208 ? 34.359 6.200 -17.523 1.00 62.94 208 LEU A C 1
ATOM 1628 O O . LEU A 1 208 ? 35.399 6.816 -17.293 1.00 62.94 208 LEU A O 1
ATOM 1632 N N . HIS A 1 209 ? 34.361 5.020 -18.162 1.00 68.69 209 HIS A N 1
ATOM 1633 C CA . HIS A 1 209 ? 35.568 4.298 -18.597 1.00 68.69 209 HIS A CA 1
ATOM 1634 C C . HIS A 1 209 ? 36.645 4.168 -17.502 1.00 68.69 209 HIS A C 1
ATOM 1636 O O . HIS A 1 209 ? 37.849 4.207 -17.769 1.00 68.69 209 HIS A O 1
ATOM 1642 N N . VAL A 1 210 ? 36.230 4.007 -16.242 1.00 59.44 210 VAL A N 1
ATOM 1643 C CA . VAL A 1 210 ? 37.165 3.915 -15.118 1.00 59.44 210 VAL A CA 1
ATOM 1644 C C . VAL A 1 210 ? 37.814 2.528 -15.123 1.00 59.44 210 VAL A C 1
ATOM 1646 O O . VAL A 1 210 ? 37.239 1.550 -14.653 1.00 59.44 210 VAL A O 1
ATOM 1649 N N . GLN A 1 211 ? 39.047 2.440 -15.635 1.00 57.69 211 GLN A N 1
ATOM 1650 C CA . GLN A 1 211 ? 39.821 1.190 -15.753 1.00 57.69 211 GLN A CA 1
ATOM 1651 C C . GLN A 1 211 ? 40.155 0.506 -14.411 1.00 57.69 211 GLN A C 1
ATOM 1653 O O . GLN A 1 211 ? 40.559 -0.659 -14.388 1.00 57.69 211 GLN A O 1
ATOM 1658 N N . HIS A 1 212 ? 39.997 1.193 -13.278 1.00 56.41 212 HIS A N 1
ATOM 1659 C CA . HIS A 1 212 ? 40.300 0.641 -11.959 1.00 56.41 212 HIS A CA 1
ATOM 1660 C C . HIS A 1 212 ? 39.095 0.678 -11.022 1.00 56.41 212 HIS A C 1
ATOM 1662 O O . HIS A 1 212 ? 38.847 1.658 -10.321 1.00 56.41 212 HIS A O 1
ATOM 1668 N N . ARG A 1 213 ? 38.377 -0.452 -10.965 1.00 60.03 213 ARG A N 1
ATOM 1669 C CA . ARG A 1 213 ? 37.354 -0.699 -9.944 1.00 60.03 213 ARG A CA 1
ATOM 1670 C C . ARG A 1 213 ? 38.028 -1.011 -8.596 1.00 60.03 213 ARG A C 1
ATOM 1672 O O . ARG A 1 213 ? 38.981 -1.795 -8.543 1.00 60.03 213 ARG A O 1
ATOM 1679 N N . PRO A 1 214 ? 37.562 -0.426 -7.483 1.00 66.62 214 PRO A N 1
ATOM 1680 C CA . PRO A 1 214 ? 38.190 -0.616 -6.181 1.00 66.62 214 PRO A CA 1
ATOM 1681 C C . PRO A 1 214 ? 37.993 -2.049 -5.651 1.00 66.62 214 PRO A C 1
ATOM 1683 O O . PRO A 1 214 ? 36.927 -2.645 -5.783 1.00 66.62 214 PRO A O 1
ATOM 1686 N N . ARG A 1 215 ? 39.019 -2.616 -4.997 1.00 62.97 215 ARG A N 1
ATOM 1687 C CA . ARG A 1 215 ? 39.062 -4.036 -4.565 1.00 62.97 215 ARG A CA 1
ATOM 1688 C C . ARG A 1 215 ? 37.903 -4.475 -3.656 1.00 62.97 215 ARG A C 1
ATOM 1690 O O . ARG A 1 215 ? 37.565 -5.656 -3.627 1.00 62.97 215 ARG A O 1
ATOM 1697 N N . TRP A 1 216 ? 37.301 -3.552 -2.904 1.00 62.03 216 TRP A N 1
ATOM 1698 C CA . TRP A 1 216 ? 36.142 -3.849 -2.055 1.00 62.03 216 TRP A CA 1
ATOM 1699 C C . TRP A 1 216 ? 34.885 -4.171 -2.879 1.00 62.03 216 TRP A C 1
ATOM 1701 O O . TRP A 1 216 ? 34.067 -4.976 -2.444 1.00 62.03 216 TRP A O 1
ATOM 1711 N N . PHE A 1 217 ? 34.773 -3.617 -4.089 1.00 58.34 217 PHE A N 1
ATOM 1712 C CA . PHE A 1 217 ? 33.654 -3.839 -4.999 1.00 58.34 217 PHE A CA 1
ATOM 1713 C C . PHE A 1 217 ? 33.639 -5.274 -5.537 1.00 58.34 217 PHE A C 1
ATOM 1715 O O . PHE A 1 217 ? 32.607 -5.938 -5.508 1.00 58.34 217 PHE A O 1
ATOM 1722 N N . HIS A 1 218 ? 34.808 -5.805 -5.914 1.00 62.97 218 HIS A N 1
ATOM 1723 C CA . HIS A 1 218 ? 34.949 -7.213 -6.300 1.00 62.97 218 HIS A CA 1
ATOM 1724 C C . HIS A 1 218 ? 34.580 -8.175 -5.167 1.00 62.97 218 HIS A C 1
ATOM 1726 O O . HIS A 1 218 ? 33.912 -9.177 -5.399 1.00 62.97 218 HIS A O 1
ATOM 1732 N N . LYS A 1 219 ? 34.962 -7.855 -3.925 1.00 67.75 219 LYS A N 1
ATOM 1733 C CA . LYS A 1 219 ? 34.559 -8.660 -2.765 1.00 67.75 219 LYS A CA 1
ATOM 1734 C C . LYS A 1 219 ? 33.049 -8.598 -2.521 1.00 67.75 219 LYS A C 1
ATOM 1736 O O . LYS A 1 219 ? 32.455 -9.612 -2.169 1.00 67.75 219 LYS A O 1
ATOM 1741 N N . ALA A 1 220 ? 32.423 -7.436 -2.712 1.00 56.97 220 ALA A N 1
ATOM 1742 C CA . ALA A 1 220 ? 30.982 -7.273 -2.543 1.00 56.97 220 ALA A CA 1
ATOM 1743 C C . ALA A 1 220 ? 30.186 -8.081 -3.583 1.00 56.97 220 ALA A C 1
ATOM 1745 O O . ALA A 1 220 ? 29.275 -8.819 -3.208 1.00 56.97 220 ALA A O 1
ATOM 1746 N N . THR A 1 221 ? 30.564 -8.018 -4.864 1.00 63.38 221 THR A N 1
ATOM 1747 C CA . THR A 1 221 ? 29.914 -8.797 -5.935 1.00 63.38 221 THR A CA 1
ATOM 1748 C C . THR A 1 221 ? 30.127 -10.302 -5.772 1.00 63.38 221 THR A C 1
ATOM 1750 O O . THR A 1 221 ? 29.220 -11.087 -6.045 1.00 63.38 221 THR A O 1
ATOM 1753 N N . GLU A 1 222 ? 31.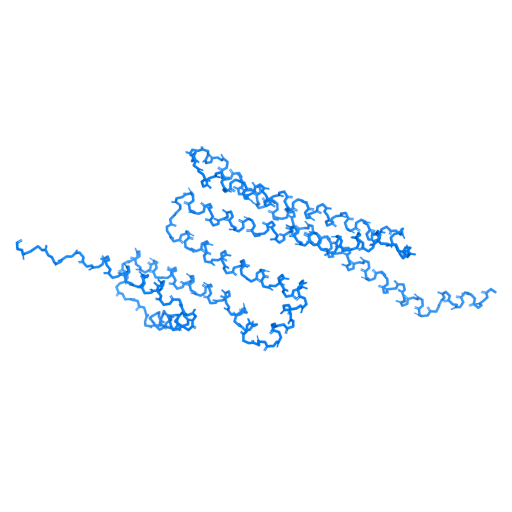275 -10.722 -5.239 1.00 69.56 222 GLU A N 1
ATOM 1754 C CA . GLU A 1 222 ? 31.547 -12.124 -4.921 1.00 69.56 222 GLU A CA 1
ATOM 1755 C C . GLU A 1 222 ? 30.684 -12.641 -3.756 1.00 69.56 222 GLU A C 1
ATOM 1757 O O . GLU A 1 222 ? 30.108 -13.726 -3.845 1.00 69.56 222 GLU A O 1
ATOM 1762 N N . ILE A 1 223 ? 30.533 -11.864 -2.677 1.00 66.50 223 ILE A N 1
ATOM 1763 C CA . ILE A 1 223 ? 29.667 -12.214 -1.533 1.00 66.50 223 ILE A CA 1
ATOM 1764 C C . ILE A 1 223 ? 28.206 -12.329 -1.979 1.00 66.50 223 ILE A C 1
ATOM 1766 O O . ILE A 1 223 ? 27.508 -13.277 -1.616 1.00 66.50 223 ILE A O 1
ATOM 1770 N N . VAL A 1 224 ? 27.765 -11.392 -2.815 1.00 58.50 224 VAL A N 1
ATOM 1771 C CA . VAL A 1 224 ? 26.453 -11.404 -3.466 1.00 58.50 224 VAL A CA 1
ATOM 1772 C C . VAL A 1 224 ? 26.265 -12.650 -4.331 1.00 58.50 224 VAL A C 1
ATOM 1774 O O . VAL A 1 224 ? 25.229 -13.307 -4.237 1.00 58.50 224 VAL A O 1
ATOM 1777 N N . GLY A 1 225 ? 27.267 -13.010 -5.136 1.00 59.56 225 GLY A N 1
ATOM 1778 C CA . GLY A 1 225 ? 27.241 -14.212 -5.966 1.00 59.56 225 GLY A CA 1
ATOM 1779 C C . GLY A 1 225 ? 27.089 -15.481 -5.129 1.00 59.56 225 GLY A C 1
ATOM 1780 O O . GLY A 1 225 ? 26.260 -16.326 -5.448 1.00 59.56 225 GLY A O 1
ATOM 1781 N N . ARG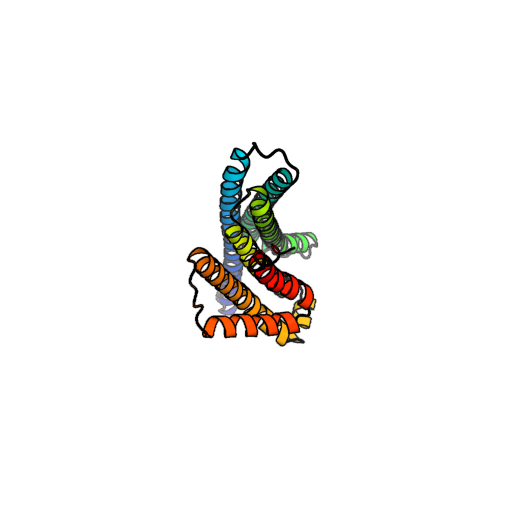 A 1 226 ? 27.803 -15.579 -4.000 1.00 67.94 226 ARG A N 1
ATOM 1782 C CA . ARG A 1 226 ? 27.676 -16.708 -3.059 1.00 67.94 226 ARG A CA 1
ATOM 1783 C C . ARG A 1 226 ? 26.298 -16.772 -2.388 1.00 67.94 226 ARG A C 1
ATOM 1785 O O . ARG A 1 226 ? 25.788 -17.866 -2.158 1.00 67.94 226 ARG A O 1
ATOM 1792 N N . LEU A 1 227 ? 25.689 -15.622 -2.091 1.00 54.34 227 LEU A N 1
ATOM 1793 C CA . LEU A 1 227 ? 24.325 -15.531 -1.550 1.00 54.34 227 LEU A CA 1
ATOM 1794 C C . LEU A 1 227 ? 23.257 -15.928 -2.579 1.00 54.34 227 LEU A C 1
ATOM 1796 O O . LEU A 1 227 ? 22.290 -16.596 -2.236 1.00 54.34 227 LEU A O 1
ATOM 1800 N N . LEU A 1 228 ? 23.428 -15.556 -3.846 1.00 52.25 228 LEU A N 1
ATOM 1801 C CA . LEU A 1 228 ? 22.519 -15.962 -4.925 1.00 52.25 228 LEU A CA 1
ATOM 1802 C C . LEU A 1 228 ? 22.680 -17.447 -5.289 1.00 52.25 228 LEU A C 1
ATOM 1804 O O . LEU A 1 228 ? 21.702 -18.109 -5.646 1.00 52.25 228 LEU A O 1
ATOM 1808 N N . ASP A 1 229 ? 23.890 -17.985 -5.136 1.00 62.84 229 ASP A N 1
ATOM 1809 C CA . ASP A 1 229 ? 24.187 -19.409 -5.282 1.00 62.84 229 ASP A CA 1
ATOM 1810 C C . ASP A 1 229 ? 23.522 -20.262 -4.197 1.00 62.84 229 ASP A C 1
ATOM 1812 O O . ASP A 1 229 ? 23.019 -21.344 -4.502 1.00 62.84 229 ASP A O 1
ATOM 1816 N N . SER A 1 230 ? 23.458 -19.773 -2.953 1.00 56.28 230 SER A N 1
ATOM 1817 C CA . SER A 1 230 ? 22.758 -20.476 -1.869 1.00 56.28 230 SER A CA 1
ATOM 1818 C C . SER A 1 230 ? 21.234 -20.491 -2.053 1.00 56.28 230 SER A C 1
ATOM 1820 O O . SER A 1 230 ? 20.565 -21.390 -1.550 1.00 56.28 230 SER A O 1
ATOM 1822 N N . LEU A 1 231 ? 20.694 -19.548 -2.834 1.00 48.31 231 LEU A N 1
ATOM 1823 C CA . LEU A 1 231 ? 19.279 -19.456 -3.210 1.00 48.31 231 LEU A CA 1
ATOM 1824 C C . LEU A 1 231 ? 18.926 -20.241 -4.490 1.00 48.31 231 LEU A C 1
ATOM 1826 O O . LEU A 1 231 ? 17.788 -20.182 -4.951 1.00 48.31 231 LEU A O 1
ATOM 1830 N N . GLY A 1 232 ? 19.875 -20.971 -5.091 1.00 47.97 232 GLY A N 1
ATOM 1831 C CA . GLY A 1 232 ? 19.624 -21.808 -6.272 1.00 47.97 232 GLY A CA 1
ATOM 1832 C C . GLY A 1 232 ? 19.445 -21.040 -7.591 1.00 47.97 232 GLY A C 1
ATOM 1833 O O . GLY A 1 232 ? 19.109 -21.640 -8.611 1.00 47.97 232 GLY A O 1
ATOM 1834 N N . MET A 1 233 ? 19.722 -19.730 -7.628 1.00 48.34 233 MET A N 1
ATOM 1835 C CA . MET A 1 233 ? 19.557 -18.868 -8.815 1.00 48.34 233 MET A CA 1
ATOM 1836 C C . MET A 1 233 ? 20.776 -18.856 -9.765 1.00 48.34 233 MET A C 1
ATOM 1838 O O . MET A 1 233 ? 20.969 -17.920 -10.550 1.00 48.34 233 MET A O 1
ATOM 1842 N N . ARG A 1 234 ? 21.589 -19.924 -9.751 1.00 47.22 234 ARG A N 1
ATOM 1843 C CA . ARG A 1 234 ? 22.855 -20.060 -10.506 1.00 47.22 234 ARG A CA 1
ATOM 1844 C C . ARG A 1 234 ? 22.758 -19.704 -11.987 1.00 47.22 234 ARG A C 1
ATOM 1846 O O . ARG A 1 234 ? 23.682 -19.133 -12.563 1.00 47.22 234 ARG A O 1
ATOM 1853 N N . THR A 1 235 ? 21.655 -20.056 -12.637 1.00 48.84 235 THR A N 1
ATOM 1854 C CA . THR A 1 235 ? 21.511 -19.938 -14.096 1.00 48.84 235 THR A CA 1
ATOM 1855 C C . THR A 1 235 ? 21.155 -18.528 -14.566 1.00 48.84 235 THR A C 1
ATOM 1857 O O . THR A 1 235 ? 21.387 -18.211 -15.736 1.00 48.84 235 THR A O 1
ATOM 1860 N N . ALA A 1 236 ? 20.616 -17.676 -13.689 1.00 50.38 236 ALA A N 1
ATOM 1861 C CA . ALA A 1 236 ? 20.316 -16.277 -13.993 1.00 50.38 236 ALA A CA 1
ATOM 1862 C C . ALA A 1 236 ? 21.575 -15.408 -13.853 1.00 50.38 236 ALA A C 1
ATOM 1864 O O . ALA A 1 236 ? 21.922 -14.660 -14.765 1.00 50.38 236 ALA A O 1
ATOM 1865 N N . VAL A 1 237 ? 22.323 -15.605 -12.763 1.00 49.22 237 VAL A N 1
ATOM 1866 C CA . VAL A 1 237 ? 23.565 -14.873 -12.476 1.00 49.22 237 VAL A CA 1
ATOM 1867 C C . VAL A 1 237 ? 24.677 -15.246 -13.455 1.00 49.22 237 VAL A C 1
ATOM 1869 O O . VAL A 1 237 ? 25.356 -14.362 -13.964 1.00 49.22 237 VAL A O 1
ATOM 1872 N N . ARG A 1 238 ? 24.822 -16.530 -13.816 1.00 50.53 238 ARG A N 1
ATOM 1873 C CA . ARG A 1 238 ? 25.833 -16.969 -14.797 1.00 50.53 238 ARG A CA 1
ATOM 1874 C C . ARG A 1 238 ? 25.574 -16.405 -16.198 1.00 50.53 238 ARG A C 1
ATOM 1876 O O . ARG A 1 238 ? 26.518 -16.029 -16.882 1.00 50.53 238 ARG A O 1
ATOM 1883 N N . ARG A 1 239 ? 24.305 -16.293 -16.612 1.00 56.78 239 ARG A N 1
ATOM 1884 C CA . ARG A 1 239 ? 23.932 -15.623 -17.872 1.00 56.78 239 ARG A CA 1
ATOM 1885 C C . ARG A 1 239 ? 24.202 -14.120 -17.833 1.00 56.78 239 ARG A C 1
ATOM 1887 O O . ARG A 1 239 ? 24.537 -13.549 -18.865 1.00 56.78 239 ARG A O 1
ATOM 1894 N N . TRP A 1 240 ? 24.073 -13.497 -16.665 1.00 56.75 240 TRP A N 1
ATOM 1895 C CA . TRP A 1 240 ? 24.362 -12.080 -16.475 1.00 56.75 240 TRP A CA 1
ATOM 1896 C C . TRP A 1 240 ? 25.875 -11.787 -16.474 1.00 56.75 240 TRP A C 1
ATOM 1898 O O . TRP A 1 240 ? 26.328 -10.964 -17.264 1.00 56.75 240 TRP A O 1
ATOM 1908 N N . LEU A 1 241 ? 26.670 -12.548 -15.711 1.00 51.59 241 LEU A N 1
ATOM 1909 C CA . LEU A 1 241 ? 28.140 -12.451 -15.669 1.00 51.59 241 LEU A CA 1
ATOM 1910 C C . LEU A 1 241 ? 28.790 -12.689 -17.040 1.00 51.59 241 LEU A C 1
ATOM 1912 O O . LEU A 1 241 ? 29.736 -11.999 -17.408 1.00 51.59 241 LEU A O 1
ATOM 1916 N N . LEU A 1 242 ? 28.262 -13.634 -17.823 1.00 50.25 242 LEU A N 1
ATOM 1917 C CA . LEU A 1 242 ? 28.791 -13.931 -19.157 1.00 50.25 242 LEU A CA 1
ATOM 1918 C C . LEU A 1 242 ? 28.385 -12.890 -20.213 1.00 50.25 242 LEU A C 1
ATOM 1920 O O . LEU A 1 242 ? 29.137 -12.684 -21.161 1.00 50.25 242 LEU A O 1
ATOM 1924 N N . ARG A 1 243 ? 27.264 -12.168 -20.049 1.00 48.81 243 ARG A N 1
ATOM 1925 C CA . ARG A 1 243 ? 26.923 -11.048 -20.949 1.00 48.81 243 ARG A CA 1
ATOM 1926 C C . ARG A 1 243 ? 27.891 -9.871 -20.822 1.00 48.81 243 ARG A C 1
ATOM 1928 O O . ARG A 1 243 ? 28.125 -9.200 -21.820 1.00 48.81 243 ARG A O 1
ATOM 1935 N N . GLY A 1 244 ? 28.491 -9.666 -19.648 1.00 42.78 244 GLY A N 1
ATOM 1936 C CA . GLY A 1 244 ? 29.548 -8.668 -19.455 1.00 42.78 244 GLY A CA 1
ATOM 1937 C C . GLY A 1 244 ? 30.852 -8.995 -20.196 1.00 42.78 244 GLY A C 1
ATOM 1938 O O . GLY A 1 244 ? 31.560 -8.080 -20.595 1.00 42.78 244 GLY A O 1
ATOM 1939 N N . GLN A 1 245 ? 31.154 -10.277 -20.447 1.00 44.09 245 GLN A N 1
ATOM 1940 C CA . GLN A 1 245 ? 32.365 -10.683 -21.179 1.00 44.09 245 GLN A CA 1
ATOM 1941 C C . GLN A 1 245 ? 32.188 -10.769 -22.701 1.00 44.09 245 GLN A C 1
ATOM 1943 O O . GLN A 1 245 ? 33.157 -10.574 -23.435 1.00 44.09 245 GLN A O 1
ATOM 1948 N N . VAL A 1 246 ? 30.977 -11.037 -23.198 1.00 42.34 246 VAL A N 1
ATOM 1949 C CA . VAL A 1 246 ? 30.739 -11.168 -24.650 1.00 42.34 246 VAL A CA 1
ATOM 1950 C C . VAL A 1 246 ? 30.892 -9.825 -25.379 1.00 42.34 246 VAL A C 1
ATOM 1952 O O . VAL A 1 246 ? 31.346 -9.808 -26.519 1.00 42.34 246 VAL A O 1
ATOM 1955 N N . ASN A 1 247 ? 30.649 -8.691 -24.711 1.00 38.84 247 ASN A N 1
ATOM 1956 C CA . ASN A 1 247 ? 30.874 -7.364 -25.302 1.00 38.84 247 ASN A CA 1
ATOM 1957 C C . ASN A 1 247 ? 32.339 -6.886 -25.281 1.00 38.84 247 ASN A C 1
ATOM 1959 O O . ASN A 1 247 ? 32.639 -5.863 -25.886 1.00 38.84 247 ASN A O 1
ATOM 1963 N N . SER A 1 248 ? 33.263 -7.621 -24.651 1.00 39.78 248 SER A N 1
ATOM 1964 C CA . SER A 1 248 ? 34.709 -7.332 -24.702 1.00 39.78 248 SER A CA 1
ATOM 1965 C C . SER A 1 248 ? 35.488 -8.216 -25.692 1.00 39.78 248 SER A C 1
ATOM 1967 O O . SER A 1 248 ? 36.708 -8.121 -25.761 1.00 39.78 248 SER A O 1
ATOM 1969 N N . GLY A 1 249 ? 34.804 -9.091 -26.444 1.00 37.53 249 GLY A N 1
ATOM 1970 C CA . GLY A 1 249 ? 35.425 -10.138 -27.271 1.00 37.53 249 GLY A CA 1
ATOM 1971 C C . GLY A 1 249 ? 35.379 -9.939 -28.790 1.00 37.53 249 GLY A C 1
ATOM 1972 O O . GLY A 1 249 ? 35.702 -10.872 -29.518 1.00 37.53 249 GLY A O 1
ATOM 1973 N N . VAL A 1 250 ? 34.985 -8.768 -29.295 1.00 39.66 250 VAL A N 1
ATOM 1974 C CA . VAL A 1 250 ? 34.974 -8.479 -30.742 1.00 39.66 250 VAL A CA 1
ATOM 1975 C C . VAL A 1 250 ? 36.223 -7.678 -31.103 1.00 39.66 250 VAL A C 1
ATOM 1977 O O . VAL A 1 250 ? 36.106 -6.475 -31.239 1.00 39.66 250 VAL A O 1
ATOM 1980 N N . TRP A 1 251 ? 37.405 -8.309 -31.195 1.00 36.44 251 TRP A N 1
ATOM 1981 C CA . TRP A 1 251 ? 38.594 -7.748 -31.889 1.00 36.44 251 TRP A CA 1
ATOM 1982 C C . TRP A 1 251 ? 39.703 -8.768 -32.251 1.00 36.44 251 TRP A C 1
ATOM 1984 O O . TRP A 1 251 ? 40.816 -8.361 -32.561 1.00 36.44 251 TRP A O 1
ATOM 1994 N N . PHE A 1 252 ? 39.448 -10.082 -32.282 1.00 35.75 252 PHE A N 1
ATOM 1995 C CA . PHE A 1 252 ? 40.426 -11.044 -32.830 1.00 35.75 252 PHE A CA 1
ATOM 1996 C C . PHE A 1 252 ? 39.743 -12.142 -33.658 1.00 35.75 252 PHE A C 1
ATOM 1998 O O . PHE A 1 252 ? 39.479 -13.244 -33.190 1.00 35.75 252 PHE A O 1
ATOM 2005 N N . SER A 1 253 ? 39.396 -11.799 -34.896 1.00 33.81 253 SER A N 1
ATOM 2006 C CA . SER A 1 253 ? 39.227 -12.730 -36.029 1.00 33.81 253 SER A CA 1
ATOM 2007 C C . SER A 1 253 ? 39.119 -11.912 -37.321 1.00 33.81 253 SER A C 1
ATOM 2009 O O . SER A 1 253 ? 38.095 -11.859 -37.989 1.00 33.81 253 SER A O 1
ATOM 2011 N N . LEU A 1 254 ? 40.207 -11.206 -37.624 1.00 36.59 254 LEU A N 1
ATOM 2012 C CA . LEU A 1 254 ? 40.549 -10.700 -38.952 1.00 36.59 254 LEU A CA 1
ATOM 2013 C C . LEU A 1 254 ? 42.004 -11.109 -39.178 1.00 36.59 254 LEU A C 1
ATOM 2015 O O . LEU A 1 254 ? 42.912 -10.325 -38.930 1.00 36.59 254 LEU A O 1
ATOM 2019 N N . LEU A 1 255 ? 42.194 -12.388 -39.492 1.00 39.91 255 LEU A N 1
ATOM 2020 C CA . LEU A 1 255 ? 43.372 -12.999 -40.112 1.00 39.91 255 LEU A CA 1
ATOM 2021 C C . LEU A 1 255 ? 42.973 -14.447 -40.424 1.00 39.91 255 LEU A C 1
ATOM 2023 O O . LEU A 1 255 ? 43.229 -15.351 -39.634 1.00 39.91 255 LEU A O 1
ATOM 2027 N N . ASP A 1 256 ? 42.175 -14.576 -41.481 1.00 36.50 256 ASP A N 1
ATOM 2028 C CA . ASP A 1 256 ? 42.283 -15.567 -42.560 1.00 36.50 256 ASP A CA 1
ATOM 2029 C C . ASP A 1 256 ? 41.326 -15.148 -43.690 1.00 36.50 256 ASP A C 1
ATOM 2031 O O . ASP A 1 256 ? 40.138 -14.872 -43.396 1.00 36.50 256 ASP A O 1
#

Radius of gyration: 26.82 Å; chains: 1; bounding box: 75×34×90 Å